Protein AF-A0A1W6R840-F1 (afdb_monomer)

pLDDT: mean 73.87, std 20.34, range [36.91, 97.31]

Organism: Pleurodeles waltl (NCBI:txid8319)

Solvent-accessible surface area (backbone atoms only — not comparable to full-atom values): 11822 Å² total; per-residue (Å²): 138,85,86,80,85,84,74,81,62,78,49,88,89,71,81,54,79,57,89,64,80,79,82,77,81,79,82,80,80,82,80,76,78,82,84,79,76,80,89,82,82,97,72,66,83,71,57,58,58,54,55,53,50,50,52,51,54,49,51,52,51,47,43,51,54,44,44,71,78,38,69,90,54,53,70,69,59,44,50,52,53,38,52,52,49,50,64,66,69,48,87,77,53,76,66,54,58,55,54,38,51,54,23,53,76,71,70,67,44,55,63,70,60,50,52,53,54,52,49,53,52,50,54,49,54,56,47,64,72,55,60,85,61,70,55,62,74,47,67,44,76,48,55,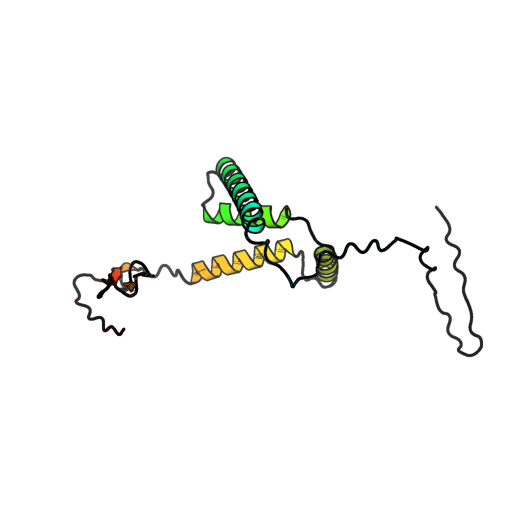61,68,86,71,87,87,81,62,95,83,56,91,70,82,91,81,49,76,46,79,47,52,23,69,81,90,59,88,82,88,82,89,85,86,134

Sequence (178 aa):
YKYMHKKYRTDKHRGIMIETEGEHPKGIEMDGKMMNSHFLDGSLVNMEGKEVDESRREMIRILKDLKQKHPEKDLDQLVEMANYYALSHQQKSRAFYRIQATRMMTGAGNILKKHAAEQAKRSVSLHEVQSDEPEEFVSKIFFDPCSYQCLENCGAVILTVVRKGGDISKTVYVDYKT

Foldseek 3Di:
DDDDDFDWDDDPVPRDIDRDDDDDDDDDDPPPPPPPDDDDDDPPPPPVVVVVVVVVVVLVVQLVVLCVVCVVDDSVVSNLVSVLVSVVPDDDDPVQVVVQVVCVVVVVDGPSVVVSVVVVVVVVVVVVVPPPPPLQADKDKAWVVNDDDDDPPPVDDDTDIDIDHRDPVDDDDDDDDD

Radius of gyration: 30.34 Å; Cα contacts (8 Å, |Δi|>4): 77; chains: 1; bounding box: 93×46×50 Å

Structure (mmCIF, N/CA/C/O backbone):
data_AF-A0A1W6R840-F1
#
_entry.id   AF-A0A1W6R840-F1
#
loop_
_atom_site.group_PDB
_atom_site.id
_atom_site.type_symbol
_atom_site.label_atom_id
_atom_site.label_alt_id
_atom_site.label_comp_id
_atom_site.label_asym_id
_atom_site.label_entity_id
_atom_site.label_seq_id
_atom_site.pdbx_PDB_ins_code
_atom_site.Cartn_x
_atom_site.Cartn_y
_atom_site.Cartn_z
_atom_site.occupancy
_atom_site.B_iso_or_equiv
_atom_site.auth_seq_id
_atom_site.auth_comp_id
_atom_site.auth_asym_id
_atom_site.auth_atom_id
_atom_site.pdbx_PDB_model_num
ATOM 1 N N . TYR A 1 1 ? 59.011 0.542 7.879 1.00 41.97 1 TYR A N 1
ATOM 2 C CA . TYR A 1 1 ? 58.781 1.773 7.097 1.00 41.97 1 TYR A CA 1
ATOM 3 C C . TYR A 1 1 ? 59.459 1.632 5.744 1.00 41.97 1 TYR A C 1
ATOM 5 O O . TYR A 1 1 ? 60.660 1.405 5.714 1.00 41.97 1 TYR A O 1
ATOM 13 N N . LYS A 1 2 ? 58.707 1.660 4.635 1.00 47.72 2 LYS A N 1
ATOM 14 C CA . LYS A 1 2 ? 59.255 1.479 3.280 1.00 47.72 2 LYS A CA 1
ATOM 15 C C . LYS A 1 2 ? 59.232 2.830 2.569 1.00 47.72 2 LYS A C 1
ATOM 17 O O . LYS A 1 2 ? 58.160 3.357 2.295 1.00 47.72 2 LYS A O 1
ATOM 22 N N . TYR A 1 3 ? 60.407 3.402 2.332 1.00 55.12 3 TYR A N 1
ATOM 23 C CA . TYR A 1 3 ? 60.545 4.678 1.634 1.00 55.12 3 TYR A CA 1
ATOM 24 C C . TYR A 1 3 ? 60.174 4.505 0.157 1.00 55.12 3 TYR A C 1
ATOM 26 O O . TYR A 1 3 ? 60.852 3.789 -0.580 1.00 55.12 3 TYR A O 1
ATOM 34 N N . MET A 1 4 ? 59.097 5.158 -0.279 1.00 50.62 4 MET A N 1
ATOM 35 C CA . MET A 1 4 ? 58.782 5.321 -1.698 1.00 50.62 4 MET A CA 1
ATOM 36 C C . MET A 1 4 ? 59.692 6.397 -2.292 1.00 50.62 4 MET A C 1
ATOM 38 O O . MET A 1 4 ? 59.690 7.539 -1.837 1.00 50.62 4 MET A O 1
ATOM 42 N N . HIS A 1 5 ? 60.460 6.043 -3.320 1.00 54.09 5 HIS A N 1
ATOM 43 C CA . HIS A 1 5 ? 61.198 7.021 -4.116 1.00 54.09 5 HIS A CA 1
ATOM 44 C C . HIS A 1 5 ? 60.251 7.703 -5.108 1.00 54.09 5 HIS A C 1
ATOM 46 O O . HIS A 1 5 ? 59.681 7.042 -5.974 1.00 54.09 5 HIS A O 1
ATOM 52 N N . LYS A 1 6 ? 60.117 9.029 -4.999 1.00 58.81 6 LYS A N 1
ATOM 53 C CA . LYS A 1 6 ? 59.419 9.867 -5.982 1.00 58.81 6 LYS A CA 1
ATOM 54 C C . LYS A 1 6 ? 60.417 10.322 -7.049 1.00 58.81 6 LYS A C 1
ATOM 56 O O . LYS A 1 6 ? 61.469 10.862 -6.711 1.00 58.81 6 LYS A O 1
ATOM 61 N N . LYS A 1 7 ? 60.105 10.111 -8.331 1.00 57.09 7 LYS A N 1
ATOM 62 C CA . LYS A 1 7 ? 60.867 10.688 -9.449 1.00 57.09 7 LYS A CA 1
ATOM 63 C C . LYS A 1 7 ? 60.087 11.856 -10.037 1.00 57.09 7 LYS A C 1
ATOM 65 O O . LYS A 1 7 ? 58.951 11.688 -10.459 1.00 57.09 7 LYS A O 1
ATOM 70 N N . TYR A 1 8 ? 60.734 13.013 -10.089 1.00 54.16 8 TYR A N 1
ATOM 71 C CA . TYR A 1 8 ? 60.213 14.214 -10.727 1.00 54.16 8 TYR A CA 1
ATOM 72 C C . TYR A 1 8 ? 60.749 14.293 -12.152 1.00 54.16 8 TYR A C 1
ATOM 74 O O . TYR A 1 8 ? 61.936 14.052 -12.385 1.00 54.16 8 TYR A O 1
ATOM 82 N N . ARG A 1 9 ? 59.889 14.648 -13.105 1.00 55.72 9 ARG A N 1
ATOM 83 C CA . ARG A 1 9 ? 60.314 15.005 -14.457 1.00 55.72 9 ARG A CA 1
ATOM 84 C C . ARG A 1 9 ? 59.985 16.474 -14.674 1.00 55.72 9 ARG A C 1
ATOM 86 O O . ARG A 1 9 ? 58.834 16.878 -14.552 1.00 55.72 9 ARG A O 1
ATOM 93 N N . THR A 1 10 ? 61.009 17.272 -14.937 1.00 49.44 10 THR A N 1
ATOM 94 C CA . THR A 1 10 ? 60.876 18.699 -15.223 1.00 49.44 10 THR A CA 1
ATOM 95 C C . THR A 1 10 ? 60.823 18.902 -16.731 1.00 49.44 10 THR A C 1
ATOM 97 O O . THR A 1 10 ? 61.766 18.562 -17.444 1.00 49.44 10 THR A O 1
ATOM 100 N N . ASP A 1 11 ? 59.713 19.446 -17.225 1.00 52.16 11 ASP A N 1
ATOM 101 C CA . ASP A 1 11 ? 59.625 19.939 -18.597 1.00 52.16 11 ASP A CA 1
ATOM 102 C C . ASP A 1 11 ? 60.132 21.389 -18.639 1.00 52.16 11 ASP A C 1
ATOM 104 O O . ASP A 1 11 ? 59.521 22.308 -18.081 1.00 52.16 11 ASP A O 1
ATOM 108 N N . LYS A 1 12 ? 61.290 21.594 -19.279 1.00 58.28 12 LYS A N 1
ATOM 109 C CA . LYS A 1 12 ? 61.968 22.897 -19.355 1.00 58.28 12 LYS A CA 1
ATOM 110 C C . LYS A 1 12 ? 61.242 23.923 -20.229 1.00 58.28 12 LYS A C 1
ATOM 112 O O . LYS A 1 12 ? 61.580 25.098 -20.133 1.00 58.28 12 LYS A O 1
ATOM 117 N N . HIS A 1 13 ? 60.248 23.532 -21.029 1.00 56.91 13 HIS A N 1
ATOM 118 C CA . HIS A 1 13 ? 59.521 24.477 -21.885 1.00 56.91 13 HIS A CA 1
ATOM 119 C C . HIS A 1 13 ? 58.229 25.024 -21.274 1.00 56.91 13 HIS A C 1
ATOM 121 O O . HIS A 1 13 ? 57.655 25.961 -21.826 1.00 56.91 13 HIS A O 1
ATOM 127 N N . ARG A 1 14 ? 57.774 24.493 -20.130 1.00 57.94 14 ARG A N 1
ATOM 128 C CA . ARG A 1 14 ? 56.528 24.955 -19.494 1.00 57.94 14 ARG A CA 1
ATOM 129 C C . ARG A 1 14 ? 56.607 25.284 -18.009 1.00 57.94 14 ARG A C 1
ATOM 131 O O . ARG A 1 14 ? 55.623 25.778 -17.482 1.00 57.94 14 ARG A O 1
ATOM 138 N N . GLY A 1 15 ? 57.735 25.078 -17.329 1.00 52.34 15 GLY A N 1
ATOM 139 C CA . GLY A 1 15 ? 57.882 25.488 -15.922 1.00 52.34 15 GLY A CA 1
ATOM 140 C C . GLY A 1 15 ? 56.896 24.812 -14.955 1.00 52.34 15 GLY A C 1
ATOM 141 O O . GLY A 1 15 ? 56.705 25.290 -13.842 1.00 52.34 15 GLY A O 1
ATOM 142 N N . ILE A 1 16 ? 56.270 23.705 -15.365 1.00 53.62 16 ILE A N 1
ATOM 143 C CA . ILE A 1 16 ? 55.304 22.952 -14.562 1.00 53.62 16 ILE A CA 1
ATOM 144 C C . ILE A 1 16 ? 56.011 21.705 -14.022 1.00 53.62 16 ILE A C 1
ATOM 146 O O . ILE A 1 16 ? 56.494 20.871 -14.789 1.00 53.62 16 ILE A O 1
ATOM 150 N N . MET A 1 17 ? 56.069 21.570 -12.694 1.00 51.06 17 MET A N 1
ATOM 151 C CA . MET A 1 17 ? 56.418 20.312 -12.029 1.00 51.06 17 MET A CA 1
ATOM 152 C C . MET A 1 17 ? 55.153 19.467 -11.890 1.00 51.06 17 MET A C 1
ATOM 154 O O . MET A 1 17 ? 54.215 19.869 -11.208 1.00 51.06 17 MET A O 1
ATOM 158 N N . ILE A 1 18 ? 55.127 18.304 -12.540 1.00 54.78 18 ILE A N 1
ATOM 159 C CA . ILE A 1 18 ? 54.003 17.365 -12.465 1.00 54.78 18 ILE A CA 1
ATOM 160 C C . ILE A 1 18 ? 54.357 16.273 -11.455 1.00 54.78 18 ILE A C 1
ATOM 162 O O . ILE A 1 18 ? 55.282 15.487 -11.675 1.00 54.78 18 ILE A O 1
ATOM 166 N N . GLU A 1 19 ? 53.615 16.211 -10.349 1.00 47.41 19 GLU A N 1
ATOM 167 C CA . GLU A 1 19 ? 53.622 15.059 -9.449 1.00 47.41 19 GLU A CA 1
ATOM 168 C C . GLU A 1 19 ? 52.916 13.903 -10.166 1.00 47.41 19 GLU A C 1
ATOM 170 O O . GLU A 1 19 ? 51.711 13.939 -10.397 1.00 47.41 19 GLU A O 1
ATOM 175 N N . THR A 1 20 ? 53.681 12.905 -10.609 1.00 46.91 20 THR A N 1
ATOM 176 C CA . THR A 1 20 ? 53.123 11.700 -11.234 1.00 46.91 20 THR A CA 1
ATOM 177 C C . THR A 1 20 ? 53.186 10.586 -10.198 1.00 46.91 20 THR A C 1
ATOM 179 O O . THR A 1 20 ? 54.269 10.086 -9.888 1.00 46.91 20 THR A O 1
ATOM 182 N N . GLU A 1 21 ? 52.042 10.234 -9.605 1.00 45.94 21 GLU A N 1
ATOM 183 C CA . GLU A 1 21 ? 51.931 8.990 -8.844 1.00 45.94 21 GLU A CA 1
ATOM 184 C C . GLU A 1 21 ? 52.249 7.808 -9.766 1.00 45.94 21 GLU A C 1
ATOM 186 O O . GLU A 1 21 ? 51.883 7.786 -10.942 1.00 45.94 21 GLU A O 1
ATOM 191 N N . GLY A 1 22 ? 53.009 6.857 -9.226 1.00 39.22 22 GLY A N 1
ATOM 192 C CA . GLY A 1 22 ? 53.530 5.711 -9.952 1.00 39.22 22 GLY A CA 1
ATOM 193 C C . GLY A 1 22 ? 52.434 4.864 -10.594 1.00 39.22 22 GLY A C 1
ATOM 194 O O . GLY A 1 22 ? 51.450 4.493 -9.963 1.00 39.22 22 GLY A O 1
ATOM 195 N N . GLU A 1 23 ? 52.689 4.547 -11.857 1.00 39.59 23 GLU A N 1
ATOM 196 C CA . GLU A 1 23 ? 52.127 3.478 -12.674 1.00 39.59 23 GLU A CA 1
ATOM 197 C C . GLU A 1 23 ? 51.619 2.278 -11.844 1.00 39.59 23 GLU A C 1
ATOM 199 O O . GLU A 1 23 ? 52.380 1.618 -11.130 1.00 39.59 23 GLU A O 1
ATOM 204 N N . HIS A 1 24 ? 50.315 1.991 -11.935 1.00 43.00 24 HIS A N 1
ATOM 205 C CA . HIS A 1 24 ? 49.730 0.768 -11.388 1.00 43.00 24 HIS A CA 1
ATOM 206 C C . HIS A 1 24 ? 50.377 -0.463 -12.045 1.00 43.00 24 HIS A C 1
ATOM 208 O O . HIS A 1 24 ? 50.511 -0.495 -13.271 1.00 43.00 24 HIS A O 1
ATOM 214 N N . PRO A 1 25 ? 50.759 -1.499 -11.273 1.00 41.22 25 PRO A N 1
ATOM 215 C CA . PRO A 1 25 ? 51.295 -2.712 -11.858 1.00 41.22 25 PRO A CA 1
ATOM 216 C C . PRO A 1 25 ? 50.215 -3.395 -12.701 1.00 41.22 25 PRO A C 1
ATOM 218 O O . PRO A 1 25 ? 49.045 -3.483 -12.329 1.00 41.22 25 PRO A O 1
ATOM 221 N N . LYS A 1 26 ? 50.666 -3.839 -13.870 1.00 47.22 26 LYS A N 1
ATOM 222 C CA . LYS A 1 26 ? 49.942 -4.569 -14.905 1.00 47.22 26 LYS A CA 1
ATOM 223 C C . LYS A 1 26 ? 49.066 -5.695 -14.347 1.00 47.22 26 LYS A C 1
ATOM 225 O O . LYS A 1 26 ? 49.503 -6.448 -13.485 1.00 47.22 26 LYS A O 1
ATOM 230 N N . GLY A 1 27 ? 47.914 -5.867 -14.996 1.00 48.25 27 GLY A N 1
ATOM 231 C CA . GLY A 1 27 ? 47.292 -7.171 -15.215 1.00 48.25 27 GLY A CA 1
ATOM 232 C C . GLY A 1 27 ? 46.576 -7.769 -14.013 1.00 48.25 27 GLY A C 1
ATOM 233 O O . GLY A 1 27 ? 47.080 -8.694 -13.392 1.00 48.25 27 GLY A O 1
ATOM 234 N N . ILE A 1 28 ? 45.351 -7.313 -13.757 1.00 46.16 28 ILE A N 1
ATOM 235 C CA . ILE A 1 28 ? 44.324 -8.236 -13.272 1.00 46.16 28 ILE A CA 1
ATOM 236 C C . ILE A 1 28 ? 43.458 -8.514 -14.488 1.00 46.16 28 ILE A C 1
ATOM 238 O O . ILE A 1 28 ? 42.797 -7.618 -15.014 1.00 46.16 28 ILE A O 1
ATOM 242 N N . GLU A 1 29 ? 43.601 -9.734 -14.984 1.00 43.97 29 GLU A N 1
ATOM 243 C CA . GLU A 1 29 ? 42.840 -10.325 -16.069 1.00 43.97 29 GLU A CA 1
ATOM 244 C C . GLU A 1 29 ? 41.359 -9.983 -15.898 1.00 43.97 29 GLU A C 1
ATOM 246 O O . GLU A 1 29 ? 40.705 -10.372 -14.931 1.00 43.97 29 GLU A O 1
ATOM 251 N N . MET A 1 30 ? 40.832 -9.215 -16.848 1.00 54.62 30 MET A N 1
ATOM 252 C CA . MET A 1 30 ? 39.400 -9.149 -17.073 1.00 54.62 30 MET A CA 1
ATOM 253 C C . MET A 1 30 ? 39.007 -10.485 -17.701 1.00 54.62 30 MET A C 1
ATOM 255 O O . MET A 1 30 ? 38.861 -10.570 -18.919 1.00 54.62 30 MET A O 1
ATOM 259 N N . ASP A 1 31 ? 38.849 -11.530 -16.882 1.00 42.06 31 ASP A N 1
ATOM 260 C CA . ASP A 1 31 ? 37.992 -12.650 -17.264 1.00 42.06 31 ASP A CA 1
ATOM 261 C C . ASP A 1 31 ? 36.556 -12.126 -17.229 1.00 42.06 31 ASP A C 1
ATOM 263 O O . ASP A 1 31 ? 35.826 -12.181 -16.237 1.00 42.06 31 ASP A O 1
ATOM 267 N N . GLY A 1 32 ? 36.206 -11.467 -18.330 1.00 47.66 32 GLY A N 1
ATOM 268 C CA . GLY A 1 32 ? 34.858 -11.069 -18.649 1.00 47.66 32 GLY A CA 1
ATOM 269 C C . GLY A 1 32 ? 34.027 -12.312 -18.907 1.00 47.66 32 GLY A C 1
ATOM 270 O O . GLY A 1 32 ? 33.706 -12.614 -20.052 1.00 47.66 32 GLY A O 1
ATOM 271 N N . LYS A 1 33 ? 33.573 -12.974 -17.841 1.00 39.09 33 LYS A N 1
ATOM 272 C CA . LYS A 1 33 ? 32.287 -13.663 -17.904 1.00 39.09 33 LYS A CA 1
ATOM 273 C C . LYS A 1 33 ? 31.195 -12.608 -17.864 1.00 39.09 33 LYS A C 1
ATOM 275 O O . LYS A 1 33 ? 30.678 -12.222 -16.820 1.00 39.09 33 LYS A O 1
ATOM 280 N N . MET A 1 34 ? 30.896 -12.118 -19.064 1.00 47.59 34 MET A N 1
ATOM 281 C CA . MET A 1 34 ? 29.632 -11.493 -19.416 1.00 47.59 34 MET A CA 1
ATOM 282 C C . MET A 1 34 ? 28.484 -12.352 -18.874 1.00 47.59 34 MET A C 1
ATOM 284 O O . MET A 1 34 ? 28.146 -13.381 -19.445 1.00 47.59 34 MET A O 1
ATOM 288 N N . MET A 1 35 ? 27.877 -11.919 -17.774 1.00 43.94 35 MET A N 1
ATOM 289 C CA . MET A 1 35 ? 26.540 -12.352 -17.364 1.00 43.94 35 MET A CA 1
ATOM 290 C C . MET A 1 35 ? 25.743 -11.110 -16.978 1.00 43.94 35 MET A C 1
ATOM 292 O O . MET A 1 35 ? 25.274 -10.962 -15.860 1.00 43.94 35 MET A O 1
ATOM 296 N N . ASN A 1 36 ? 25.684 -10.151 -17.900 1.00 40.69 36 ASN A N 1
ATOM 297 C CA . ASN A 1 36 ? 24.726 -9.053 -17.839 1.00 40.69 36 ASN A CA 1
ATOM 298 C C . ASN A 1 36 ? 24.301 -8.644 -19.257 1.00 40.69 36 ASN A C 1
ATOM 300 O O . ASN A 1 36 ? 24.210 -7.464 -19.586 1.00 40.69 36 ASN A O 1
ATOM 304 N N . SER A 1 37 ? 24.071 -9.641 -20.115 1.00 37.22 37 SER A N 1
ATOM 305 C CA . SER A 1 37 ? 23.266 -9.486 -21.323 1.00 37.22 37 SER A CA 1
ATOM 306 C C . SER A 1 37 ? 21.831 -9.856 -20.968 1.00 37.22 37 SER A C 1
ATOM 308 O O . SER A 1 37 ? 21.416 -11.011 -21.046 1.00 37.22 37 SER A O 1
ATOM 310 N N . HIS A 1 38 ? 21.076 -8.851 -20.542 1.00 45.19 38 HIS A N 1
ATOM 311 C CA . HIS A 1 38 ? 19.636 -8.879 -20.738 1.00 45.19 38 HIS A CA 1
ATOM 312 C C . HIS A 1 38 ? 19.373 -8.996 -22.254 1.00 45.19 38 HIS A C 1
ATOM 314 O O . HIS A 1 38 ? 20.122 -8.412 -23.037 1.00 45.19 38 HIS A O 1
ATOM 320 N N . PHE A 1 39 ? 18.298 -9.696 -22.629 1.00 47.84 39 PHE A N 1
ATOM 321 C CA . PHE A 1 39 ? 17.782 -9.907 -23.995 1.00 47.84 39 PHE A CA 1
ATOM 322 C C . PHE A 1 39 ? 18.403 -11.062 -24.796 1.00 47.84 39 PHE A C 1
ATOM 324 O O . PHE A 1 39 ? 19.137 -10.844 -25.752 1.00 47.84 39 PHE A O 1
ATOM 331 N N . LEU A 1 40 ? 18.043 -12.302 -24.456 1.00 44.88 40 LEU A N 1
ATOM 332 C CA . LEU A 1 40 ? 17.062 -13.111 -25.201 1.00 44.88 40 LEU A CA 1
ATOM 333 C C . LEU A 1 40 ? 16.947 -14.489 -24.514 1.00 44.88 40 LEU A C 1
ATOM 335 O O . LEU A 1 40 ? 17.945 -15.028 -24.053 1.00 44.88 40 LEU A O 1
ATOM 339 N N . ASP A 1 41 ? 15.735 -15.040 -24.510 1.00 36.91 41 ASP A N 1
ATOM 340 C CA . ASP A 1 41 ? 15.415 -16.466 -24.320 1.00 36.91 41 ASP A CA 1
ATOM 341 C C . ASP A 1 41 ? 15.048 -16.981 -22.900 1.00 36.91 41 ASP A C 1
ATOM 343 O O . ASP A 1 41 ? 15.838 -17.507 -22.121 1.00 36.91 41 ASP A O 1
ATOM 347 N N . GLY A 1 42 ? 13.759 -16.850 -22.565 1.00 42.22 42 GLY A N 1
ATOM 348 C CA . GLY A 1 42 ? 12.902 -18.036 -22.419 1.00 42.22 42 GLY A CA 1
ATOM 349 C C . GLY A 1 42 ? 12.913 -18.885 -21.139 1.00 42.22 42 GLY A C 1
ATOM 350 O O . GLY A 1 42 ? 12.086 -19.788 -21.067 1.00 42.22 42 GLY A O 1
ATOM 351 N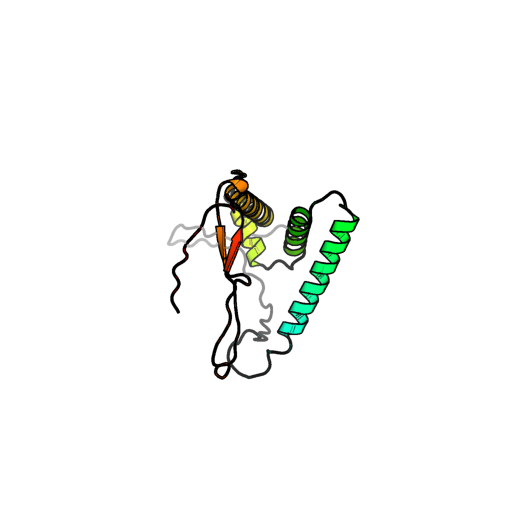 N . SER A 1 43 ? 13.760 -18.643 -20.125 1.00 45.62 43 SER A N 1
ATOM 352 C CA . SER A 1 43 ? 13.861 -19.581 -18.975 1.00 45.62 43 SER A CA 1
ATOM 353 C C . SER A 1 43 ? 13.955 -18.970 -17.557 1.00 45.62 43 SER A C 1
ATOM 355 O O . SER A 1 43 ? 14.372 -19.659 -16.623 1.00 45.62 43 SER A O 1
ATOM 357 N N . LEU A 1 44 ? 13.559 -17.708 -17.340 1.00 44.81 44 LEU A N 1
ATOM 358 C CA . LEU A 1 44 ? 13.738 -17.019 -16.040 1.00 44.81 44 LEU A CA 1
ATOM 359 C C . LEU A 1 44 ? 12.604 -17.170 -15.011 1.00 44.81 44 LEU A C 1
ATOM 361 O O . LEU A 1 44 ? 12.822 -16.914 -13.830 1.00 44.81 44 LEU A O 1
ATOM 365 N N . VAL A 1 45 ? 11.423 -17.653 -15.395 1.00 48.59 45 VAL A N 1
ATOM 366 C CA . VAL A 1 45 ? 10.247 -17.656 -14.498 1.00 48.59 45 VAL A CA 1
ATOM 367 C C . VAL A 1 45 ? 10.367 -18.567 -13.262 1.00 48.59 45 VAL A C 1
ATOM 369 O O . VAL A 1 45 ? 9.621 -18.390 -12.304 1.00 48.59 45 VAL A O 1
ATOM 372 N N . ASN A 1 46 ? 11.324 -19.504 -13.226 1.00 47.06 46 ASN A N 1
ATOM 373 C CA . ASN A 1 46 ? 11.467 -20.470 -12.123 1.00 47.06 46 ASN A CA 1
ATOM 374 C C . ASN A 1 46 ? 12.558 -20.140 -11.082 1.00 47.06 46 ASN A C 1
ATOM 376 O O . ASN A 1 46 ? 12.568 -20.766 -10.019 1.00 47.06 46 ASN A O 1
ATOM 380 N N . MET A 1 47 ? 13.487 -19.215 -11.359 1.00 48.91 47 MET A N 1
ATOM 381 C CA . MET A 1 47 ? 14.557 -18.850 -10.408 1.00 48.91 47 MET A CA 1
ATOM 382 C C . MET A 1 47 ? 14.132 -17.714 -9.475 1.00 48.91 47 MET A C 1
ATOM 384 O O . MET A 1 47 ? 14.375 -17.790 -8.273 1.00 48.91 47 MET A O 1
ATOM 388 N N . GLU A 1 48 ? 13.409 -16.725 -10.001 1.00 51.47 48 GLU A N 1
ATOM 389 C CA . GLU A 1 48 ? 12.948 -15.565 -9.230 1.00 51.47 48 GLU A CA 1
ATOM 390 C C . GLU A 1 48 ? 11.976 -15.977 -8.112 1.00 51.47 48 GLU A C 1
ATOM 392 O O . GLU A 1 48 ? 12.076 -15.494 -6.987 1.00 51.47 48 GLU A O 1
ATOM 397 N N . GLY A 1 49 ? 11.101 -16.957 -8.369 1.00 53.66 49 GLY A N 1
ATOM 398 C CA . GLY A 1 49 ? 10.186 -17.489 -7.353 1.00 53.66 49 GLY A CA 1
ATOM 399 C C . GLY A 1 49 ? 10.901 -18.138 -6.161 1.00 53.66 49 GLY A C 1
ATOM 400 O O . GLY A 1 49 ? 10.453 -17.995 -5.026 1.00 53.66 49 GLY A O 1
ATOM 401 N N . LYS A 1 50 ? 12.046 -18.797 -6.387 1.00 59.66 50 LYS A N 1
ATOM 402 C CA . LYS A 1 50 ? 12.814 -19.451 -5.314 1.00 59.66 50 LYS A CA 1
ATOM 403 C C . LYS A 1 50 ? 13.553 -18.445 -4.433 1.00 59.66 50 LYS A C 1
ATOM 405 O O . LYS A 1 50 ? 13.520 -18.586 -3.213 1.00 59.66 50 LYS A O 1
ATOM 410 N N . GLU A 1 51 ? 14.171 -17.425 -5.024 1.00 60.84 51 GLU A N 1
ATOM 411 C CA . GLU A 1 51 ? 14.894 -16.383 -4.276 1.00 60.84 51 GLU A CA 1
ATOM 412 C C . GLU A 1 51 ? 13.942 -15.469 -3.483 1.00 60.84 51 GLU A C 1
ATOM 414 O O . GLU A 1 51 ? 14.217 -15.104 -2.332 1.00 60.84 51 GLU A O 1
ATOM 419 N N . VAL A 1 52 ? 12.776 -15.153 -4.057 1.00 62.03 52 VAL A N 1
ATOM 420 C CA . VAL A 1 52 ? 11.703 -14.419 -3.366 1.00 62.03 52 VAL A CA 1
ATOM 421 C C . VAL A 1 52 ? 11.170 -15.227 -2.180 1.00 62.03 52 VAL A C 1
ATOM 423 O O . VAL A 1 52 ? 10.994 -14.682 -1.084 1.00 62.03 52 VAL A O 1
ATOM 426 N N . ASP A 1 53 ? 10.985 -16.535 -2.353 1.00 76.50 53 ASP A N 1
ATOM 427 C CA . ASP A 1 53 ? 10.561 -17.435 -1.282 1.00 76.50 53 ASP A CA 1
ATOM 428 C C . ASP A 1 53 ? 11.601 -17.562 -0.159 1.00 76.50 53 ASP A C 1
ATOM 430 O O . ASP A 1 53 ? 11.239 -17.619 1.020 1.00 76.50 53 ASP A O 1
ATOM 434 N N . GLU A 1 54 ? 12.896 -17.588 -0.480 1.00 79.94 54 GLU A N 1
ATOM 435 C CA . GLU A 1 54 ? 13.970 -17.616 0.522 1.00 79.94 54 GLU A CA 1
ATOM 436 C C . GLU A 1 54 ? 14.023 -16.331 1.344 1.00 79.94 54 GLU A C 1
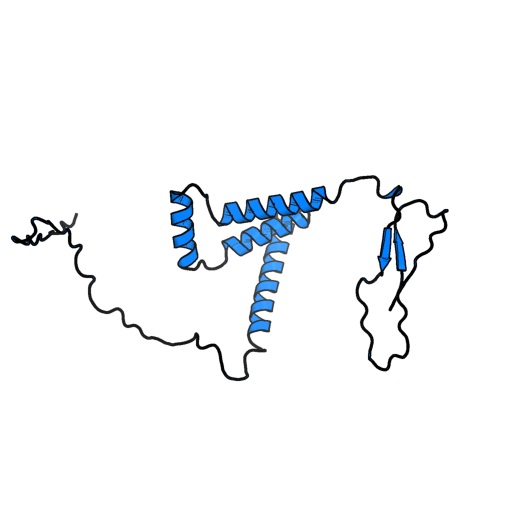ATOM 438 O O . GLU A 1 54 ? 14.051 -16.393 2.578 1.00 79.94 54 GLU A O 1
ATOM 443 N N . SER A 1 55 ? 13.923 -15.185 0.674 1.00 77.94 55 SER A N 1
ATOM 444 C CA . SER A 1 55 ? 13.888 -13.867 1.313 1.00 77.94 55 SER A CA 1
ATOM 445 C C . SER A 1 55 ? 12.668 -13.724 2.229 1.00 77.94 55 SER A C 1
ATOM 447 O O . SER A 1 55 ? 12.769 -13.244 3.361 1.00 77.94 55 SER A O 1
ATOM 449 N N . ARG A 1 56 ? 11.505 -14.223 1.789 1.00 82.12 56 ARG A N 1
ATOM 450 C CA . ARG A 1 56 ? 10.281 -14.258 2.600 1.00 82.12 56 ARG A CA 1
ATOM 451 C C . ARG A 1 56 ? 10.443 -15.164 3.823 1.00 82.12 56 ARG A C 1
ATOM 453 O O . ARG A 1 56 ? 10.047 -14.785 4.926 1.00 82.12 56 ARG A O 1
ATOM 460 N N . ARG A 1 57 ? 11.055 -16.344 3.663 1.00 85.88 57 ARG A N 1
ATOM 461 C CA . ARG A 1 57 ? 11.363 -17.259 4.779 1.00 85.88 57 ARG A CA 1
ATOM 462 C C . ARG A 1 57 ? 12.332 -16.640 5.784 1.00 85.88 57 ARG A C 1
ATOM 464 O O . ARG A 1 57 ? 12.200 -16.880 6.983 1.00 85.88 57 ARG A O 1
ATOM 471 N N . GLU A 1 58 ? 13.319 -15.883 5.326 1.00 84.19 58 GLU A N 1
ATOM 472 C CA . GLU A 1 58 ? 14.256 -15.168 6.195 1.00 84.19 58 GLU A CA 1
ATOM 473 C C . GLU A 1 58 ? 13.573 -14.029 6.960 1.00 84.19 58 GLU A C 1
ATOM 475 O O . GLU A 1 58 ? 13.701 -13.955 8.181 1.00 84.19 58 GLU A O 1
ATOM 480 N N . MET A 1 59 ? 12.739 -13.231 6.290 1.00 83.56 59 MET A N 1
ATOM 481 C CA . MET A 1 59 ? 11.954 -12.176 6.937 1.00 83.56 59 MET A CA 1
ATOM 482 C C . MET A 1 59 ? 11.029 -12.728 8.030 1.00 83.56 59 MET A C 1
ATOM 484 O O . MET A 1 59 ? 10.970 -12.173 9.126 1.00 83.56 59 MET A O 1
ATOM 488 N N . ILE A 1 60 ? 10.356 -13.856 7.780 1.00 86.75 60 ILE A N 1
ATOM 489 C CA . ILE A 1 60 ? 9.519 -14.524 8.791 1.00 86.75 60 ILE A CA 1
ATOM 490 C C . ILE A 1 60 ? 10.358 -14.971 9.995 1.00 86.75 60 ILE A C 1
ATOM 492 O O . ILE A 1 60 ? 9.908 -14.845 11.134 1.00 86.75 60 ILE A O 1
ATOM 496 N N . ARG A 1 61 ? 11.573 -15.488 9.770 1.00 90.19 61 ARG A N 1
ATOM 497 C CA . ARG A 1 61 ? 12.485 -15.880 10.857 1.00 90.19 61 ARG A CA 1
ATOM 498 C C . ARG A 1 61 ? 12.902 -14.672 11.697 1.00 90.19 61 ARG A C 1
ATOM 500 O O . ARG A 1 61 ? 12.820 -14.748 12.919 1.00 90.19 61 ARG A O 1
ATOM 507 N N . ILE A 1 62 ? 13.263 -13.563 11.052 1.00 88.69 62 ILE A N 1
ATOM 508 C CA . ILE A 1 62 ? 13.637 -12.309 11.723 1.00 88.69 62 ILE A CA 1
ATOM 509 C C . ILE A 1 62 ? 12.464 -11.762 12.547 1.00 88.69 62 ILE A C 1
ATOM 511 O O . ILE A 1 62 ? 12.638 -11.437 13.717 1.00 88.69 62 ILE A O 1
ATOM 515 N N . LEU A 1 63 ? 11.257 -11.709 11.975 1.00 87.81 63 LEU A N 1
ATOM 516 C CA . LEU A 1 63 ? 10.065 -11.224 12.680 1.00 87.81 63 LEU A CA 1
ATOM 517 C C . LEU A 1 63 ? 9.707 -12.093 13.891 1.00 87.81 63 LEU A C 1
ATOM 519 O O . LEU A 1 63 ? 9.345 -11.561 14.939 1.00 87.81 63 LEU A O 1
ATOM 523 N N . LYS A 1 64 ? 9.839 -13.421 13.779 1.00 90.19 64 LYS A N 1
ATOM 524 C CA . LYS A 1 64 ? 9.618 -14.341 14.906 1.00 90.19 64 LYS A CA 1
ATOM 525 C C . LYS A 1 64 ? 10.628 -14.122 16.033 1.00 90.19 64 LYS A C 1
ATOM 527 O O . LYS A 1 64 ? 10.218 -14.023 17.186 1.00 90.19 64 LYS A O 1
ATOM 532 N N . ASP A 1 65 ? 11.915 -14.013 15.706 1.00 90.56 65 ASP A N 1
ATOM 533 C CA . ASP A 1 65 ? 12.972 -13.752 16.692 1.00 90.56 65 ASP A CA 1
ATOM 534 C C . ASP A 1 65 ? 12.781 -12.384 17.372 1.00 90.56 65 ASP A C 1
ATOM 536 O O . ASP A 1 65 ? 12.877 -12.267 18.594 1.00 90.56 65 ASP A O 1
ATOM 540 N N . LEU A 1 66 ? 12.402 -11.356 16.603 1.00 90.56 66 LEU A N 1
ATOM 541 C CA . LEU A 1 66 ? 12.080 -10.034 17.139 1.00 90.56 66 LEU A CA 1
ATOM 542 C C . LEU A 1 66 ? 10.862 -10.066 18.068 1.00 90.56 66 LEU A C 1
ATOM 544 O O . LEU A 1 66 ? 10.927 -9.474 19.141 1.00 90.56 66 LEU A O 1
ATOM 548 N N . LYS A 1 67 ? 9.783 -10.781 17.714 1.00 88.56 67 LYS A N 1
ATOM 549 C CA . LYS A 1 67 ? 8.597 -10.899 18.582 1.00 88.56 67 LYS A CA 1
ATOM 550 C C . LYS A 1 67 ? 8.906 -11.646 19.879 1.00 88.56 67 LYS A C 1
ATOM 552 O O . LYS A 1 67 ? 8.343 -11.310 20.915 1.00 88.56 67 LYS A O 1
ATOM 557 N N . GLN A 1 68 ? 9.798 -12.638 19.834 1.00 90.75 68 GLN A N 1
ATOM 558 C CA . GLN A 1 68 ? 10.231 -13.372 21.024 1.00 90.75 68 GLN A CA 1
ATOM 559 C C . GLN A 1 68 ? 11.097 -12.508 21.951 1.00 90.75 68 GLN A C 1
ATOM 561 O O . GLN A 1 68 ? 10.945 -12.580 23.167 1.00 90.75 68 GLN A O 1
ATOM 566 N N . LYS A 1 69 ? 12.004 -11.701 21.388 1.00 90.81 69 LYS A N 1
ATOM 567 C CA . LYS A 1 69 ? 12.897 -10.815 22.155 1.00 90.81 69 LYS A CA 1
ATOM 568 C C . LYS A 1 69 ? 12.204 -9.561 22.677 1.00 90.81 69 LYS A C 1
ATOM 570 O O . LYS A 1 69 ? 12.614 -9.041 23.709 1.00 90.81 69 LYS A O 1
ATOM 575 N N . HIS A 1 70 ? 11.191 -9.091 21.956 1.00 87.94 70 HIS A N 1
ATOM 576 C CA . HIS A 1 70 ? 10.435 -7.883 22.262 1.00 87.94 70 HIS A CA 1
ATOM 577 C C . HIS A 1 70 ? 8.924 -8.155 22.241 1.00 87.94 70 HIS A C 1
ATOM 579 O O . HIS A 1 70 ? 8.220 -7.673 21.344 1.00 87.94 70 HIS A O 1
ATOM 585 N N . PRO A 1 71 ? 8.397 -8.957 23.185 1.00 87.38 71 PRO A N 1
ATOM 586 C CA . PRO A 1 71 ? 6.965 -9.230 23.256 1.00 87.38 71 PRO A CA 1
ATOM 587 C C . PRO A 1 71 ? 6.135 -7.962 23.497 1.00 87.38 71 PRO A C 1
ATOM 589 O O . PRO A 1 71 ? 5.001 -7.900 23.019 1.00 87.38 71 PRO A O 1
ATOM 592 N N . GLU A 1 72 ? 6.717 -6.965 24.171 1.00 87.44 72 GLU A N 1
ATOM 593 C CA . GLU A 1 72 ? 6.134 -5.664 24.516 1.00 87.44 72 GLU A CA 1
ATOM 594 C C . GLU A 1 72 ? 5.940 -4.724 23.323 1.00 87.44 72 GLU A C 1
ATOM 596 O O . GLU A 1 72 ? 5.219 -3.738 23.442 1.00 87.44 72 GLU A O 1
ATOM 601 N N . LYS A 1 73 ? 6.595 -5.002 22.189 1.00 85.75 73 LYS A N 1
ATOM 602 C CA . LYS A 1 73 ? 6.521 -4.146 21.005 1.00 85.75 73 LYS A CA 1
ATOM 603 C C . LYS A 1 73 ? 5.344 -4.515 20.117 1.00 85.75 73 LYS A C 1
ATOM 605 O O . LYS A 1 73 ? 5.052 -5.697 19.877 1.00 85.75 73 LYS A O 1
ATOM 610 N N . ASP A 1 74 ? 4.727 -3.472 19.577 1.00 86.75 74 ASP A N 1
ATOM 611 C CA . ASP A 1 74 ? 3.676 -3.592 18.579 1.00 86.75 74 ASP A CA 1
ATOM 612 C C . ASP A 1 74 ? 4.201 -4.145 17.257 1.00 86.75 74 ASP A C 1
ATOM 614 O O . ASP A 1 74 ? 5.397 -4.093 16.945 1.00 86.75 74 ASP A O 1
ATOM 618 N N . LEU A 1 75 ? 3.274 -4.690 16.467 1.00 80.19 75 LEU A N 1
ATOM 619 C CA . LEU A 1 75 ? 3.581 -5.307 15.181 1.00 80.19 75 LEU A CA 1
ATOM 620 C C . LEU A 1 75 ? 4.313 -4.333 14.250 1.00 80.19 75 LEU A C 1
ATOM 622 O O . LEU A 1 75 ? 5.304 -4.717 13.632 1.00 80.19 75 LEU A O 1
ATOM 626 N N . ASP A 1 76 ? 3.892 -3.070 14.221 1.00 80.38 76 ASP A N 1
ATOM 627 C CA . ASP A 1 76 ? 4.496 -2.041 13.373 1.00 80.38 76 ASP A CA 1
ATOM 628 C C . ASP A 1 76 ? 5.953 -1.754 13.759 1.00 80.38 76 ASP A C 1
ATOM 630 O O . ASP A 1 76 ? 6.830 -1.672 12.895 1.00 80.38 76 ASP A O 1
ATOM 634 N N . GLN A 1 77 ? 6.252 -1.707 15.060 1.00 85.12 77 GLN A N 1
ATOM 635 C CA . GLN A 1 77 ? 7.619 -1.518 15.554 1.00 85.12 77 GLN A CA 1
ATOM 636 C C . GLN A 1 77 ? 8.510 -2.725 15.229 1.00 85.12 77 GLN A C 1
ATOM 638 O O . GLN A 1 77 ? 9.683 -2.573 14.886 1.00 85.12 77 GLN A O 1
ATOM 643 N N . LEU A 1 78 ? 7.963 -3.941 15.304 1.00 85.38 78 LEU A N 1
ATOM 644 C CA . LEU A 1 78 ? 8.679 -5.166 14.942 1.00 85.38 78 LEU A CA 1
ATOM 645 C C . LEU A 1 78 ? 8.973 -5.231 13.439 1.00 85.38 78 LEU A C 1
ATOM 647 O O . LEU A 1 78 ? 10.062 -5.655 13.048 1.00 85.38 78 LEU A O 1
ATOM 651 N N . VAL A 1 79 ? 8.039 -4.773 12.602 1.00 84.06 79 VAL A N 1
ATOM 652 C CA . VAL A 1 79 ? 8.228 -4.652 11.150 1.00 84.06 79 VAL A CA 1
ATOM 653 C C . VAL A 1 79 ? 9.321 -3.636 10.827 1.00 84.06 79 VAL A C 1
ATOM 655 O O . VAL A 1 79 ? 10.196 -3.921 10.008 1.00 84.06 79 VAL A O 1
ATOM 658 N N . GLU A 1 80 ? 9.342 -2.486 11.498 1.00 83.06 80 GLU A N 1
ATOM 659 C CA . GLU A 1 80 ? 10.403 -1.490 11.321 1.00 83.06 80 GLU A CA 1
ATOM 660 C C . GLU A 1 80 ? 11.782 -2.046 11.712 1.00 83.06 80 GLU A C 1
ATOM 662 O O . GLU A 1 80 ? 12.750 -1.929 10.952 1.00 83.06 80 GLU A O 1
ATOM 667 N N . MET A 1 81 ? 11.866 -2.737 12.852 1.00 84.06 81 MET A N 1
ATOM 668 C CA . MET A 1 81 ? 13.097 -3.401 13.287 1.00 84.06 81 MET A CA 1
ATOM 669 C C . MET A 1 81 ? 13.558 -4.475 12.294 1.00 84.06 81 MET A C 1
ATOM 671 O O . MET A 1 81 ? 14.751 -4.555 11.991 1.00 84.06 81 MET A O 1
ATOM 675 N N . ALA A 1 82 ? 12.634 -5.271 11.753 1.00 86.38 82 ALA A N 1
ATOM 676 C CA . ALA A 1 82 ? 12.944 -6.284 10.749 1.00 86.38 82 ALA A CA 1
ATOM 677 C C . ALA A 1 82 ? 13.458 -5.655 9.449 1.00 86.38 82 ALA A C 1
ATOM 679 O O . ALA A 1 82 ? 14.447 -6.126 8.887 1.00 86.38 82 ALA A O 1
ATOM 680 N N . ASN A 1 83 ? 12.849 -4.554 9.006 1.00 83.81 83 ASN A N 1
ATOM 681 C CA . ASN A 1 83 ? 13.278 -3.815 7.820 1.00 83.81 83 ASN A CA 1
ATOM 682 C C . ASN A 1 83 ? 14.682 -3.227 7.992 1.00 83.81 83 ASN A C 1
ATOM 684 O O . ASN A 1 83 ? 15.514 -3.341 7.090 1.00 83.81 83 ASN A O 1
ATOM 688 N N . TYR A 1 84 ? 14.981 -2.649 9.159 1.00 84.31 84 TYR A N 1
ATOM 689 C CA . TYR A 1 84 ? 16.332 -2.184 9.469 1.00 84.31 84 TYR A CA 1
ATOM 690 C C . TYR A 1 84 ? 17.342 -3.338 9.453 1.00 84.31 84 TYR A C 1
ATOM 692 O O . TYR A 1 84 ? 18.425 -3.210 8.877 1.00 84.31 84 TYR A O 1
ATOM 700 N N . TYR A 1 85 ? 16.986 -4.477 10.049 1.00 84.06 85 TYR A N 1
ATOM 701 C CA . TYR A 1 85 ? 17.851 -5.652 10.103 1.00 84.06 85 TYR A CA 1
ATOM 702 C C . TYR A 1 85 ? 18.135 -6.219 8.708 1.00 84.06 85 TYR A C 1
ATOM 704 O O . TYR A 1 85 ? 19.299 -6.464 8.385 1.00 84.06 85 TYR A O 1
ATOM 712 N N . ALA A 1 86 ? 17.104 -6.336 7.865 1.00 81.81 86 ALA A N 1
ATOM 713 C CA . ALA A 1 86 ? 17.210 -6.779 6.477 1.00 81.81 86 ALA A CA 1
ATOM 714 C C . ALA A 1 86 ? 18.098 -5.836 5.657 1.00 81.81 86 ALA A C 1
ATOM 716 O O . ALA A 1 86 ? 19.056 -6.268 5.016 1.00 81.81 86 ALA A O 1
ATOM 717 N N . LEU A 1 87 ? 17.854 -4.526 5.751 1.00 78.50 87 LEU A N 1
ATOM 718 C CA . LEU A 1 87 ? 18.692 -3.528 5.096 1.00 78.50 87 LEU A CA 1
ATOM 719 C C . LEU A 1 87 ? 20.129 -3.586 5.601 1.00 78.50 87 LEU A C 1
ATOM 721 O O . LEU A 1 87 ? 21.037 -3.387 4.807 1.00 78.50 87 LEU A O 1
ATOM 725 N N . SER A 1 88 ? 20.379 -3.843 6.883 1.00 80.56 88 SER A N 1
ATOM 726 C CA . SER A 1 88 ? 21.741 -3.954 7.412 1.00 80.56 88 SER A CA 1
ATOM 727 C C . SER A 1 88 ? 22.462 -5.223 6.949 1.00 80.56 88 SER A C 1
ATOM 729 O O . SER A 1 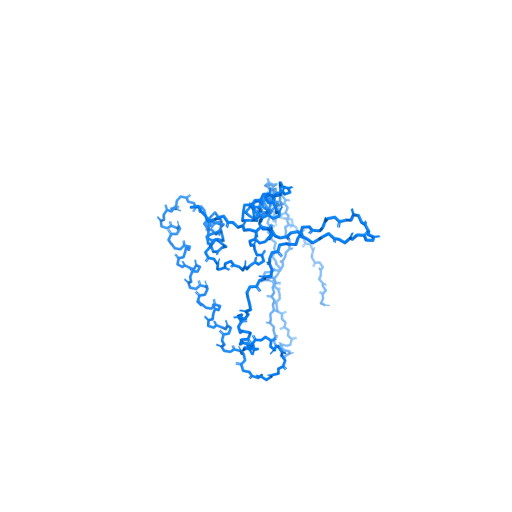88 ? 23.663 -5.151 6.692 1.00 80.56 88 SER A O 1
ATOM 731 N N . HIS A 1 89 ? 21.755 -6.352 6.854 1.00 78.88 89 HIS A N 1
ATOM 732 C CA . HIS A 1 89 ? 22.329 -7.666 6.535 1.00 78.88 89 HIS A CA 1
ATOM 733 C C . HIS A 1 89 ? 22.507 -7.923 5.038 1.00 78.88 89 HIS A C 1
ATOM 735 O O . HIS A 1 89 ? 23.306 -8.779 4.666 1.00 78.88 89 HIS A O 1
ATOM 741 N N . GLN A 1 90 ? 21.832 -7.168 4.167 1.00 79.25 90 GLN A N 1
ATOM 742 C CA . GLN A 1 90 ? 22.075 -7.274 2.732 1.00 79.25 90 GLN A CA 1
ATOM 743 C C . GLN A 1 90 ? 23.522 -6.934 2.355 1.00 79.25 90 GLN A C 1
ATOM 745 O O . GLN A 1 90 ? 24.099 -5.944 2.826 1.00 79.25 90 GLN A O 1
ATOM 750 N N . GLN A 1 91 ? 24.076 -7.720 1.427 1.00 84.19 91 GLN A N 1
ATOM 751 C CA . GLN A 1 91 ? 25.396 -7.485 0.855 1.00 84.19 91 GLN A CA 1
ATOM 752 C C . GLN A 1 91 ? 25.462 -6.083 0.235 1.00 84.19 91 GLN A C 1
ATOM 754 O O . GLN A 1 91 ? 24.667 -5.709 -0.629 1.00 84.19 91 GLN A O 1
ATOM 759 N N . LYS A 1 92 ? 26.425 -5.277 0.687 1.00 89.00 92 LYS A N 1
ATOM 760 C CA . LYS A 1 92 ? 26.604 -3.907 0.202 1.00 89.00 92 LYS A CA 1
ATOM 761 C C . LYS A 1 92 ? 27.417 -3.899 -1.084 1.00 89.00 92 LYS A C 1
ATOM 763 O O . LYS A 1 92 ? 28.512 -4.451 -1.143 1.00 89.00 92 LYS A O 1
ATOM 768 N N . SER A 1 93 ? 26.907 -3.217 -2.104 1.00 92.62 93 SER A N 1
ATOM 769 C CA . SER A 1 93 ? 27.629 -3.018 -3.360 1.00 92.62 93 SER A CA 1
ATOM 770 C C . SER A 1 93 ? 28.732 -1.959 -3.222 1.00 92.62 93 SER A C 1
ATOM 772 O O . SER A 1 93 ? 28.706 -1.103 -2.336 1.00 92.62 93 SER A O 1
ATOM 774 N N . ARG A 1 94 ? 29.695 -1.938 -4.153 1.00 95.69 94 ARG A N 1
ATOM 775 C CA . ARG A 1 94 ? 30.753 -0.907 -4.190 1.00 95.69 94 ARG A CA 1
ATOM 776 C C . ARG A 1 94 ? 30.192 0.521 -4.245 1.00 95.69 94 ARG A C 1
ATOM 778 O O . ARG A 1 94 ? 30.778 1.438 -3.670 1.00 95.69 94 ARG A O 1
ATOM 785 N N . ALA A 1 95 ? 29.064 0.716 -4.928 1.00 95.44 95 ALA A N 1
ATOM 786 C CA . ALA A 1 95 ? 28.402 2.013 -5.020 1.00 95.44 95 ALA A CA 1
ATOM 787 C C . ALA A 1 95 ? 27.932 2.516 -3.646 1.00 95.44 95 ALA A C 1
ATOM 789 O O . ALA A 1 95 ? 28.097 3.699 -3.352 1.00 95.44 95 ALA A O 1
ATOM 790 N N . PHE A 1 96 ? 27.438 1.623 -2.780 1.00 93.44 96 PHE A N 1
ATOM 791 C CA . PHE A 1 96 ? 27.001 1.970 -1.426 1.00 93.44 96 PHE A CA 1
ATOM 792 C C . PHE A 1 96 ? 28.111 2.674 -0.636 1.00 93.44 96 PHE A C 1
ATOM 794 O O . PHE A 1 96 ? 27.898 3.770 -0.122 1.00 93.44 96 PHE A O 1
ATOM 801 N N . TYR A 1 97 ? 29.319 2.104 -0.611 1.00 94.25 97 TYR A N 1
ATOM 802 C CA . TYR A 1 97 ? 30.445 2.675 0.135 1.00 94.25 97 TYR A CA 1
ATOM 803 C C . TYR A 1 97 ? 30.956 3.987 -0.458 1.00 94.25 97 TYR A C 1
ATOM 805 O O . TYR A 1 97 ? 31.291 4.908 0.286 1.00 94.25 97 TYR A O 1
ATOM 813 N N . ARG A 1 98 ? 30.964 4.113 -1.793 1.00 96.44 98 ARG A N 1
ATOM 814 C CA . ARG A 1 98 ? 31.314 5.381 -2.455 1.00 96.44 98 ARG A CA 1
ATOM 815 C C . ARG A 1 98 ? 30.348 6.492 -2.047 1.00 96.44 98 ARG A C 1
ATOM 817 O O . ARG A 1 98 ? 30.786 7.557 -1.626 1.00 96.44 98 ARG A O 1
ATOM 824 N N . ILE A 1 99 ? 29.044 6.219 -2.111 1.00 94.31 99 ILE A N 1
ATOM 825 C CA . ILE A 1 99 ? 28.002 7.177 -1.721 1.00 94.31 99 ILE A CA 1
ATOM 826 C C . ILE A 1 99 ? 28.092 7.486 -0.221 1.00 94.31 99 ILE A C 1
ATOM 828 O O . ILE A 1 99 ? 27.923 8.638 0.180 1.00 94.31 99 ILE A O 1
ATOM 832 N N . GLN A 1 100 ? 28.381 6.484 0.615 1.00 93.62 100 GLN A N 1
ATOM 833 C CA . GLN A 1 100 ? 28.494 6.660 2.062 1.00 93.62 100 GLN A CA 1
ATOM 834 C C . GLN A 1 100 ? 29.654 7.591 2.417 1.00 93.62 100 GLN A C 1
ATOM 836 O O . GLN A 1 100 ? 29.470 8.495 3.229 1.00 93.62 100 GLN A O 1
ATOM 841 N N . ALA A 1 101 ? 30.813 7.417 1.779 1.00 95.38 101 ALA A N 1
ATOM 842 C CA . ALA A 1 101 ? 31.968 8.283 1.983 1.00 95.38 101 ALA A CA 1
ATOM 843 C C . ALA A 1 101 ? 31.652 9.738 1.606 1.00 95.38 101 ALA A C 1
ATOM 845 O O . ALA A 1 101 ? 31.842 10.635 2.425 1.00 95.38 101 ALA A O 1
ATOM 846 N N . THR A 1 102 ? 31.091 9.982 0.415 1.00 96.12 102 THR A N 1
ATOM 847 C CA . THR A 1 102 ? 30.704 11.339 -0.011 1.00 96.12 102 THR A CA 1
ATOM 848 C C . THR A 1 102 ? 29.694 11.965 0.945 1.00 96.12 102 THR A C 1
ATOM 850 O O . THR A 1 102 ? 29.853 13.116 1.335 1.00 96.12 102 THR A O 1
ATOM 853 N N . ARG A 1 103 ? 28.691 11.209 1.402 1.00 95.31 103 ARG A N 1
ATOM 854 C CA . ARG A 1 103 ? 27.708 11.718 2.367 1.00 95.31 103 ARG A CA 1
ATOM 855 C C . ARG A 1 103 ? 28.311 12.049 3.727 1.00 95.31 103 ARG A C 1
ATOM 857 O O . ARG A 1 103 ? 27.885 13.027 4.328 1.00 95.31 103 ARG A O 1
ATOM 864 N N . MET A 1 104 ? 29.286 11.277 4.207 1.00 93.38 104 MET A N 1
ATOM 865 C CA . MET A 1 104 ? 30.026 11.624 5.427 1.00 93.38 104 MET A CA 1
ATOM 866 C C . MET A 1 104 ? 30.814 12.921 5.242 1.00 93.38 104 MET A C 1
ATOM 868 O O . MET A 1 104 ? 30.736 13.798 6.094 1.00 93.38 104 MET A O 1
ATOM 872 N N . MET A 1 105 ? 31.504 13.077 4.109 1.00 92.19 105 MET A N 1
ATOM 873 C CA . MET A 1 105 ? 32.307 14.272 3.824 1.00 92.19 105 MET A CA 1
ATOM 874 C C . MET A 1 105 ? 31.457 15.535 3.621 1.00 92.19 105 MET A C 1
ATOM 876 O O . MET A 1 105 ? 31.852 16.612 4.049 1.00 92.19 105 MET A O 1
ATOM 880 N N . THR A 1 106 ? 30.279 15.414 3.007 1.00 93.62 106 THR A N 1
ATOM 881 C CA . THR A 1 106 ? 29.352 16.534 2.750 1.00 93.62 106 THR A CA 1
ATOM 882 C C . THR A 1 106 ? 28.356 16.762 3.903 1.00 93.62 106 THR A C 1
ATOM 884 O O . THR A 1 106 ? 27.439 17.565 3.780 1.00 93.62 106 THR A O 1
ATOM 887 N N . GLY A 1 107 ? 28.487 16.053 5.031 1.00 92.06 107 GLY A N 1
ATOM 888 C CA . GLY A 1 107 ? 27.614 16.233 6.203 1.00 92.06 107 GLY A CA 1
ATOM 889 C C . GLY A 1 107 ? 26.197 15.651 6.067 1.00 92.06 107 GLY A C 1
ATOM 890 O O . GLY A 1 107 ? 25.349 15.871 6.924 1.00 92.06 107 GLY A O 1
ATOM 891 N N . ALA A 1 108 ? 25.926 14.859 5.029 1.00 89.75 108 ALA A N 1
ATOM 892 C CA . ALA A 1 108 ? 24.625 14.244 4.752 1.00 89.75 108 ALA A CA 1
ATOM 893 C C . ALA A 1 108 ? 24.349 12.939 5.537 1.00 89.75 108 ALA A C 1
ATOM 895 O O . ALA A 1 108 ? 23.313 12.298 5.333 1.00 89.75 108 ALA A O 1
ATOM 896 N N . GLY A 1 109 ? 25.257 12.525 6.427 1.00 91.12 109 GLY A N 1
ATOM 897 C CA . GLY A 1 109 ? 25.020 11.430 7.371 1.00 91.12 109 GLY A CA 1
ATOM 898 C C . GLY A 1 109 ? 25.056 10.016 6.765 1.00 91.12 109 GLY A C 1
ATOM 899 O O . GLY A 1 109 ? 25.354 9.804 5.588 1.00 91.12 109 GLY A O 1
ATOM 900 N N . ASN A 1 110 ? 24.834 9.003 7.612 1.00 89.56 110 ASN A N 1
ATOM 901 C CA . ASN A 1 110 ? 24.910 7.594 7.209 1.00 89.56 110 ASN A CA 1
ATOM 902 C C . ASN A 1 110 ? 23.659 7.228 6.397 1.00 89.56 110 ASN A C 1
ATOM 904 O O . ASN A 1 110 ? 22.544 7.517 6.826 1.00 89.56 110 ASN A O 1
ATOM 908 N N . ILE A 1 111 ? 23.847 6.567 5.250 1.00 86.88 111 ILE 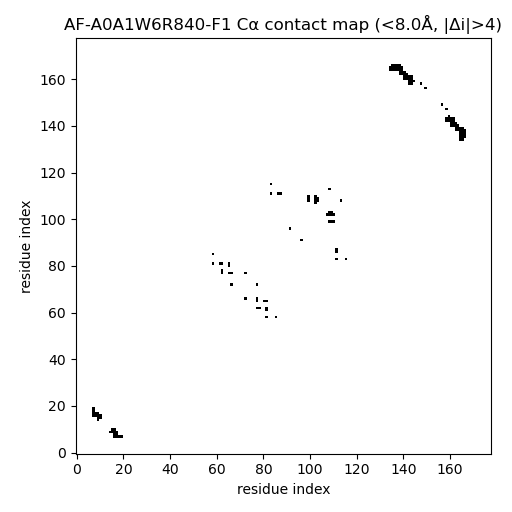A N 1
ATOM 909 C CA . ILE A 1 111 ? 22.769 6.127 4.351 1.00 86.88 111 ILE A CA 1
ATOM 910 C C . ILE A 1 111 ? 21.703 5.329 5.110 1.00 86.88 111 ILE A C 1
ATOM 912 O O . ILE A 1 111 ? 20.519 5.619 4.964 1.00 86.88 111 ILE A O 1
ATOM 916 N N . LEU A 1 112 ? 22.115 4.380 5.956 1.00 83.25 112 LEU A N 1
ATOM 917 C CA . LEU A 1 112 ? 21.186 3.517 6.690 1.00 83.25 112 LEU A CA 1
ATOM 918 C C . LEU A 1 112 ? 20.380 4.311 7.729 1.00 83.25 112 LEU A C 1
ATOM 920 O O . LEU A 1 112 ? 19.175 4.123 7.859 1.00 83.25 112 LEU A O 1
ATOM 924 N N . LYS A 1 113 ? 21.033 5.266 8.409 1.00 82.44 113 LYS A N 1
ATOM 925 C CA . LYS A 1 113 ? 20.376 6.159 9.376 1.00 82.44 113 LYS A CA 1
ATOM 926 C C . LYS A 1 113 ? 19.404 7.121 8.694 1.00 82.44 113 LYS A C 1
ATOM 928 O O . LYS A 1 113 ? 18.326 7.355 9.22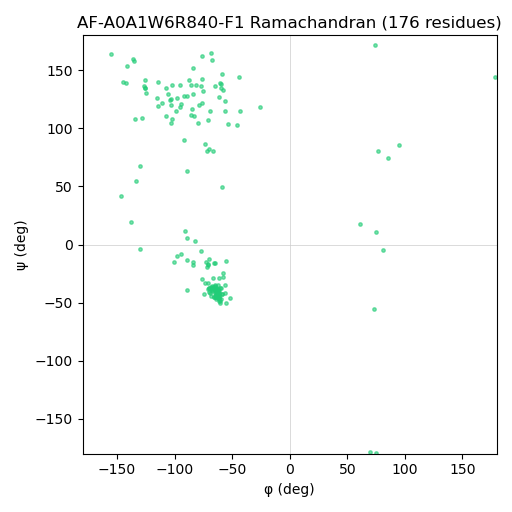5 1.00 82.44 113 LYS A O 1
ATOM 933 N N . LYS A 1 114 ? 19.760 7.658 7.519 1.00 83.00 114 LYS A N 1
ATOM 934 C CA . LYS A 1 114 ? 18.856 8.517 6.743 1.00 83.00 114 LYS A CA 1
ATOM 935 C C . LYS A 1 114 ? 17.617 7.740 6.299 1.00 83.00 114 LYS A C 1
ATOM 937 O O . LYS A 1 114 ? 16.523 8.262 6.440 1.00 83.00 114 LYS A O 1
ATOM 942 N N . HIS A 1 115 ? 17.786 6.511 5.808 1.00 81.1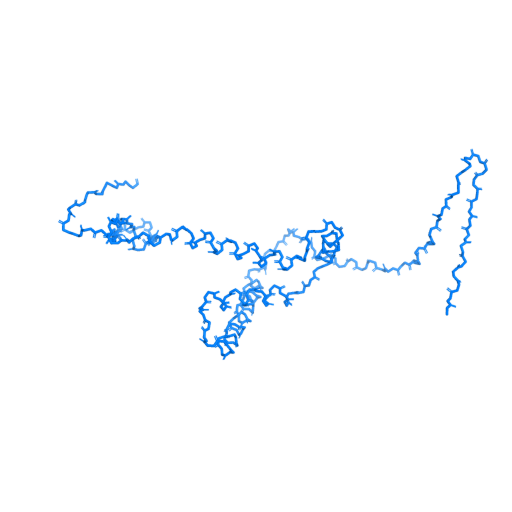9 115 HIS A N 1
ATOM 943 C CA . HIS A 1 115 ? 16.659 5.677 5.387 1.00 81.19 115 HIS A CA 1
ATOM 944 C C . HIS A 1 115 ? 15.701 5.384 6.548 1.00 81.19 115 HIS A C 1
ATOM 946 O O . HIS A 1 115 ? 14.496 5.558 6.398 1.00 81.19 115 HIS A O 1
ATOM 952 N N . ALA A 1 116 ? 16.235 5.008 7.717 1.00 79.62 116 ALA A N 1
ATOM 953 C CA . ALA A 1 116 ? 15.431 4.814 8.924 1.00 79.62 116 ALA A CA 1
ATOM 954 C C . ALA A 1 116 ? 14.687 6.101 9.324 1.00 79.62 116 ALA A C 1
ATOM 956 O O . ALA A 1 116 ? 13.481 6.081 9.530 1.00 79.62 116 ALA A O 1
ATOM 957 N N . ALA A 1 117 ? 15.374 7.248 9.339 1.00 79.44 117 ALA A N 1
ATOM 958 C CA . ALA A 1 117 ? 14.752 8.530 9.668 1.00 79.44 117 ALA A CA 1
ATOM 959 C C . ALA A 1 117 ? 13.690 8.978 8.642 1.00 79.44 117 ALA A C 1
ATOM 961 O O . ALA A 1 117 ? 12.695 9.589 9.020 1.00 79.44 117 ALA A O 1
ATOM 962 N N . GLU A 1 118 ? 13.879 8.705 7.347 1.00 78.31 118 GLU A N 1
ATOM 963 C CA . GLU A 1 118 ? 12.879 8.996 6.309 1.00 78.31 118 GLU A CA 1
ATOM 964 C C . GLU A 1 118 ? 11.659 8.076 6.410 1.00 78.31 118 GLU A C 1
ATOM 966 O O . GLU A 1 118 ? 10.538 8.546 6.218 1.00 78.31 118 GLU A O 1
ATOM 971 N N . GLN A 1 119 ? 11.848 6.798 6.753 1.00 70.94 119 GLN A N 1
ATOM 972 C CA . GLN A 1 119 ? 10.732 5.895 7.036 1.00 70.94 119 GLN A CA 1
ATOM 973 C C . GLN A 1 119 ? 9.958 6.317 8.285 1.00 70.94 119 GLN A C 1
ATOM 975 O O . GLN A 1 119 ? 8.739 6.412 8.201 1.00 70.94 119 GLN A O 1
ATOM 980 N N . ALA A 1 120 ? 10.640 6.662 9.382 1.00 69.06 120 ALA A N 1
ATOM 981 C CA . ALA A 1 120 ? 9.993 7.151 10.599 1.00 69.06 120 ALA A CA 1
ATOM 982 C C . ALA A 1 120 ? 9.172 8.431 10.348 1.00 69.06 120 ALA A C 1
ATOM 984 O O . ALA A 1 120 ? 8.072 8.592 10.860 1.00 69.06 120 ALA A O 1
ATOM 985 N N . LYS A 1 121 ? 9.653 9.344 9.493 1.00 71.00 121 LYS A N 1
ATOM 986 C CA . LYS A 1 121 ? 8.866 10.524 9.089 1.00 71.00 121 LYS A CA 1
ATOM 987 C C . LYS A 1 121 ? 7.635 10.156 8.263 1.00 71.00 121 LYS A C 1
ATOM 989 O O . LYS A 1 121 ? 6.599 10.793 8.409 1.00 71.00 121 LYS A O 1
ATOM 994 N N . ARG A 1 122 ? 7.734 9.141 7.397 1.00 64.31 122 ARG A N 1
ATOM 995 C CA . ARG A 1 122 ? 6.591 8.653 6.613 1.00 64.31 122 ARG A CA 1
ATOM 996 C C . ARG A 1 122 ? 5.553 7.944 7.481 1.00 64.31 122 ARG A C 1
ATOM 998 O O . ARG A 1 122 ? 4.367 8.182 7.277 1.00 64.31 122 ARG A O 1
ATOM 1005 N N . SER A 1 123 ? 5.970 7.120 8.442 1.00 57.75 123 SER A N 1
ATOM 1006 C CA . SER A 1 123 ? 5.043 6.479 9.383 1.00 57.75 123 SER A CA 1
ATOM 1007 C C . SER A 1 123 ? 4.335 7.511 10.261 1.00 57.75 123 SER A C 1
ATOM 1009 O O . SER A 1 123 ? 3.121 7.425 10.412 1.00 57.75 123 SER A O 1
ATOM 1011 N N . VAL A 1 124 ? 5.045 8.547 10.724 1.00 56.16 124 VAL A N 1
ATOM 1012 C CA . VAL A 1 124 ? 4.432 9.682 11.435 1.00 56.16 124 VAL A CA 1
ATOM 1013 C C . VAL A 1 124 ? 3.461 10.448 10.533 1.00 56.16 124 VAL A C 1
ATOM 1015 O O . VAL A 1 124 ? 2.354 10.729 10.964 1.00 56.16 124 VAL A O 1
ATOM 1018 N N . SER A 1 125 ? 3.795 10.700 9.261 1.00 51.59 125 SER A N 1
ATOM 1019 C CA . SER A 1 125 ? 2.864 11.369 8.334 1.00 51.59 125 SER A CA 1
ATOM 1020 C C . SER A 1 125 ? 1.614 10.541 8.003 1.00 51.59 125 SER A C 1
ATOM 1022 O O . SER A 1 125 ? 0.562 11.105 7.738 1.00 51.59 125 SER A O 1
ATOM 1024 N N . LEU A 1 126 ? 1.700 9.205 8.037 1.00 48.88 126 LEU A N 1
ATOM 1025 C CA . LEU A 1 126 ? 0.532 8.322 7.920 1.00 48.88 126 LEU A CA 1
ATOM 1026 C C . LEU A 1 126 ? -0.313 8.330 9.202 1.00 48.88 126 LEU A C 1
ATOM 1028 O O . LEU A 1 126 ? -1.534 8.236 9.117 1.00 48.88 126 LEU A O 1
ATOM 1032 N N . HIS A 1 127 ? 0.324 8.486 10.366 1.00 48.16 127 HIS A N 1
ATOM 1033 C CA . HIS A 1 127 ? -0.354 8.704 11.645 1.00 48.16 127 HIS A CA 1
ATOM 1034 C C . HIS A 1 127 ? -0.996 10.097 11.742 1.00 48.16 127 HIS A C 1
ATOM 1036 O O . HIS A 1 127 ? -2.070 10.216 12.305 1.00 48.16 127 HIS A O 1
ATOM 1042 N N . GLU A 1 128 ? -0.419 11.142 11.143 1.00 37.16 128 GLU A N 1
ATOM 1043 C CA . GLU A 1 128 ? -1.028 12.485 11.117 1.00 37.16 128 GLU A CA 1
ATOM 1044 C C . GLU A 1 128 ? -2.260 12.575 10.197 1.00 37.16 128 GLU A C 1
ATOM 1046 O O . GLU A 1 128 ? -3.084 13.470 10.368 1.00 37.16 128 GLU A O 1
ATOM 1051 N N . VAL A 1 129 ? -2.438 11.640 9.254 1.00 41.50 129 VAL A N 1
ATOM 1052 C CA . VAL A 1 129 ? -3.691 11.504 8.478 1.00 41.50 129 VAL A CA 1
ATOM 1053 C C . VAL A 1 129 ? -4.740 10.672 9.236 1.00 41.50 129 VAL A C 1
ATOM 1055 O O . VAL A 1 129 ? -5.927 10.746 8.924 1.00 41.50 129 VAL A O 1
ATOM 1058 N N . GLN A 1 130 ? -4.337 9.943 10.281 1.00 38.81 130 GLN A N 1
ATOM 1059 C CA . GLN A 1 130 ? -5.234 9.508 11.353 1.00 38.81 130 GLN A CA 1
ATOM 1060 C C . GLN A 1 130 ? -5.267 10.586 12.438 1.00 38.81 130 GLN A C 1
ATOM 1062 O O . GLN A 1 130 ? -4.879 10.373 13.582 1.00 38.81 130 GLN A O 1
ATOM 1067 N N . SER A 1 131 ? -5.750 11.778 12.092 1.00 37.38 131 SER A N 1
ATOM 1068 C CA . SER A 1 131 ? -6.376 12.586 13.127 1.00 37.38 131 SER A CA 1
ATOM 1069 C C . SER A 1 131 ? -7.489 11.728 13.736 1.00 37.38 131 SER A C 1
ATOM 1071 O O . SER A 1 131 ? -8.452 11.409 13.033 1.00 37.38 131 SER A O 1
ATOM 1073 N N . ASP A 1 132 ? -7.344 11.366 15.014 1.00 44.41 132 ASP A N 1
ATOM 1074 C CA . ASP A 1 132 ? -8.403 10.941 15.944 1.00 44.41 132 ASP A CA 1
ATOM 1075 C C . ASP A 1 132 ? -9.459 12.065 16.094 1.00 44.41 132 ASP A C 1
ATOM 1077 O O . ASP A 1 132 ? -9.837 12.487 17.185 1.00 44.41 132 ASP A O 1
ATOM 1081 N N . GLU A 1 133 ? -9.941 12.606 14.978 1.00 51.81 133 GLU A N 1
ATOM 1082 C CA . GLU A 1 133 ? -11.268 13.190 14.934 1.00 51.81 133 GLU A CA 1
ATOM 1083 C C . GLU A 1 133 ? -12.207 12.024 15.256 1.00 51.81 133 GLU A C 1
ATOM 1085 O O . GLU A 1 133 ? -12.075 10.976 14.614 1.00 51.81 133 GLU A O 1
ATOM 1090 N N . PRO A 1 134 ? -13.116 12.140 16.237 1.00 54.88 134 PRO A N 1
ATOM 1091 C CA . PRO A 1 134 ? -14.017 11.049 16.573 1.00 54.88 134 PRO A CA 1
ATOM 1092 C C . PRO A 1 134 ? -14.758 10.602 15.304 1.00 54.88 134 PRO A C 1
ATOM 1094 O O . PRO A 1 134 ? -15.691 11.267 14.845 1.00 54.88 134 PRO A O 1
ATOM 1097 N N . GLU A 1 135 ? -14.334 9.461 14.732 1.00 56.19 135 GLU A N 1
ATOM 1098 C CA . GLU A 1 135 ? -14.900 8.855 13.511 1.00 56.19 135 GLU A CA 1
ATOM 1099 C C . GLU A 1 135 ? -16.417 8.624 13.641 1.00 56.19 135 GLU A C 1
ATOM 1101 O O . GLU A 1 135 ? -17.124 8.390 12.661 1.00 56.19 135 GLU A O 1
ATOM 1106 N N . GLU A 1 136 ? -16.923 8.715 14.867 1.00 61.31 136 GLU A N 1
ATOM 1107 C CA . GLU A 1 136 ? -18.320 8.649 15.250 1.00 61.31 136 GLU A CA 1
ATOM 1108 C C . GLU A 1 136 ? -19.200 9.718 14.581 1.00 61.31 136 GLU A C 1
ATOM 1110 O O . GLU A 1 136 ? -20.382 9.461 14.376 1.00 61.31 136 GLU A O 1
ATOM 1115 N N . PHE A 1 137 ? -18.657 10.865 14.146 1.00 72.88 137 PHE A N 1
ATOM 1116 C CA . PHE A 1 137 ? -19.463 11.917 13.501 1.00 72.88 137 PHE A CA 1
ATOM 1117 C C . PHE A 1 137 ? -19.422 11.921 11.967 1.00 72.88 137 PHE A C 1
ATOM 1119 O O . PHE A 1 137 ? -20.236 12.605 11.343 1.00 72.88 137 PHE A O 1
ATOM 1126 N N . VAL A 1 138 ? -18.535 11.144 11.337 1.00 85.44 138 VAL A N 1
ATOM 1127 C CA . VAL A 1 138 ? -18.378 11.124 9.873 1.00 85.44 138 VAL A CA 1
ATOM 1128 C C . VAL A 1 138 ? -18.864 9.799 9.303 1.00 85.44 138 VAL A C 1
ATOM 1130 O O . VAL A 1 138 ? -18.336 8.736 9.617 1.00 85.44 138 VAL A O 1
ATOM 1133 N N . SER A 1 139 ? -19.841 9.854 8.397 1.00 89.81 139 SER A N 1
ATOM 1134 C CA . SER A 1 139 ? -20.253 8.675 7.633 1.00 89.81 139 SER A CA 1
ATOM 1135 C C . SER A 1 139 ? -19.354 8.458 6.424 1.00 89.81 139 SER A C 1
ATOM 1137 O O . SER A 1 139 ? -19.401 9.213 5.457 1.00 89.81 139 SER A O 1
ATOM 1139 N N . LYS A 1 140 ? -18.560 7.390 6.474 1.00 92.56 140 LYS A N 1
ATOM 1140 C CA . LYS A 1 140 ? -17.717 6.921 5.374 1.00 92.56 140 LYS A CA 1
ATOM 1141 C C . LYS A 1 140 ? -18.498 5.900 4.551 1.00 92.56 140 LYS A C 1
ATOM 1143 O O . LYS A 1 140 ? -19.018 4.937 5.112 1.00 92.56 140 LYS A O 1
ATOM 1148 N N . ILE A 1 141 ? -18.572 6.107 3.239 1.00 94.75 141 ILE A N 1
ATOM 1149 C CA . ILE A 1 141 ? -19.223 5.203 2.282 1.00 94.75 141 ILE A CA 1
ATOM 1150 C C . ILE A 1 141 ? -18.152 4.646 1.344 1.00 94.75 141 ILE A C 1
ATOM 1152 O O . ILE A 1 141 ? -17.408 5.423 0.749 1.00 94.75 141 ILE A O 1
ATOM 1156 N N . PHE A 1 142 ? -18.049 3.324 1.223 1.00 95.56 142 PHE A N 1
AT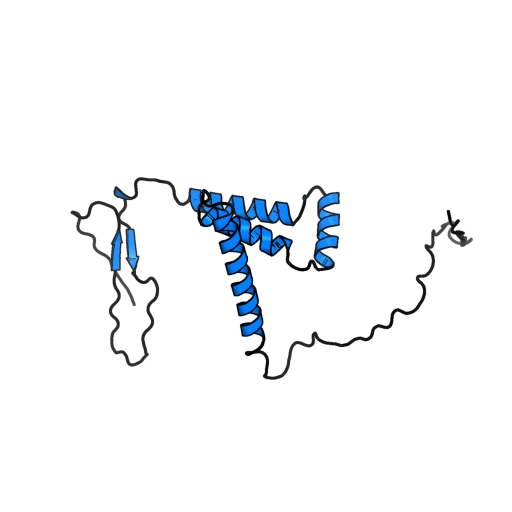OM 1157 C CA . PHE A 1 142 ? -17.041 2.670 0.380 1.00 95.56 142 PHE A CA 1
ATOM 1158 C C . PHE A 1 142 ? -17.483 1.268 -0.061 1.00 95.56 142 PHE A C 1
ATOM 1160 O O . PHE A 1 142 ? -18.415 0.699 0.504 1.00 95.56 142 PHE A O 1
ATOM 1167 N N . PHE A 1 143 ? -16.815 0.710 -1.073 1.00 97.31 143 PHE A N 1
ATOM 1168 C CA . PHE A 1 143 ? -17.011 -0.679 -1.501 1.00 97.31 143 PHE A CA 1
ATOM 1169 C C . PHE A 1 143 ? -16.226 -1.652 -0.616 1.00 97.31 143 PHE A C 1
ATOM 1171 O O . PHE A 1 143 ? -15.056 -1.397 -0.323 1.00 97.31 143 PHE A O 1
ATOM 1178 N N . ASP A 1 144 ? -16.846 -2.771 -0.239 1.00 95.19 144 ASP A N 1
ATOM 1179 C CA . ASP A 1 144 ? -16.195 -3.841 0.528 1.00 95.19 144 ASP A CA 1
ATOM 1180 C C . ASP A 1 144 ? -16.528 -5.226 -0.060 1.00 95.19 144 ASP A C 1
ATOM 1182 O O . ASP A 1 144 ? -17.676 -5.663 0.052 1.00 95.19 144 ASP A O 1
ATOM 1186 N N . PRO A 1 145 ? -15.576 -5.916 -0.719 1.00 95.56 145 PRO A N 1
ATOM 1187 C CA . PRO A 1 145 ? -14.162 -5.554 -0.893 1.00 95.56 145 PRO A CA 1
ATOM 1188 C C . PRO A 1 145 ? -13.925 -4.334 -1.802 1.00 95.56 145 PRO A C 1
ATOM 1190 O O . PRO A 1 145 ? -14.790 -3.930 -2.575 1.00 95.56 145 PRO A O 1
ATOM 1193 N N . CYS A 1 146 ? -12.717 -3.759 -1.752 1.00 92.94 146 CYS A N 1
ATOM 1194 C CA . CYS A 1 146 ? -12.315 -2.639 -2.618 1.00 92.94 146 CYS A CA 1
ATOM 1195 C C . CYS A 1 146 ? -11.966 -3.056 -4.061 1.00 92.94 146 CYS A C 1
ATOM 1197 O O . CYS A 1 146 ? -11.714 -2.2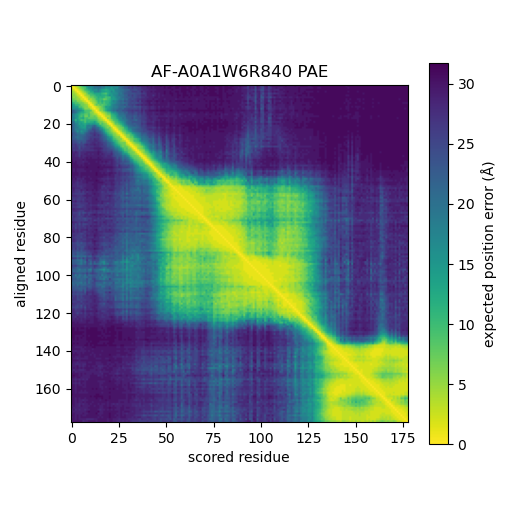01 -4.910 1.00 92.94 146 CYS A O 1
ATOM 1199 N N . SER A 1 147 ? -11.948 -4.360 -4.345 1.00 94.50 147 SER A N 1
ATOM 1200 C CA . SER A 1 147 ? -11.723 -4.924 -5.671 1.00 94.50 147 SER A CA 1
ATOM 1201 C C . SER A 1 147 ? -12.597 -6.158 -5.886 1.00 94.50 147 SER A C 1
ATOM 1203 O O . SER A 1 147 ? -12.760 -6.992 -4.996 1.00 94.50 147 SER A O 1
ATOM 1205 N N . TYR A 1 148 ? -13.155 -6.273 -7.090 1.00 95.69 148 TYR A N 1
ATOM 1206 C CA . TYR A 1 148 ? -13.988 -7.398 -7.506 1.00 95.69 148 TYR A CA 1
ATOM 1207 C C . TYR A 1 148 ? -13.427 -7.991 -8.791 1.00 95.69 148 TYR A C 1
ATOM 1209 O O . TYR A 1 148 ? -12.981 -7.265 -9.678 1.00 95.69 148 TYR A O 1
ATOM 1217 N N . GLN A 1 149 ? -13.477 -9.314 -8.896 1.00 96.25 149 GLN A N 1
ATOM 1218 C CA . GLN A 1 149 ? -13.091 -10.042 -10.095 1.00 96.25 149 GLN A CA 1
ATOM 1219 C C . GLN A 1 149 ? -14.260 -10.921 -10.530 1.00 96.25 149 GLN A C 1
ATOM 1221 O O . GLN A 1 149 ? -14.827 -11.660 -9.727 1.00 96.25 149 GLN A O 1
ATOM 1226 N N . CYS A 1 150 ? -14.618 -10.836 -11.806 1.00 96.06 150 CYS A N 1
ATOM 1227 C CA . CYS A 1 150 ? -15.648 -11.657 -12.425 1.00 96.06 150 CYS A CA 1
ATOM 1228 C C . CYS A 1 150 ? -15.166 -12.144 -13.798 1.00 96.06 150 CYS A C 1
ATOM 1230 O O . CYS A 1 150 ? -14.213 -11.602 -14.359 1.00 96.06 150 CYS A O 1
ATOM 1232 N N . LEU A 1 151 ? -15.783 -13.211 -14.304 1.00 97.12 151 LEU A N 1
ATOM 1233 C CA . LEU A 1 151 ? -15.546 -13.692 -15.665 1.00 97.12 151 LEU A CA 1
ATOM 1234 C C . LEU A 1 151 ? -16.417 -12.906 -16.647 1.00 97.12 151 LEU A C 1
ATOM 1236 O O . LEU A 1 151 ? -17.521 -12.502 -16.297 1.00 97.12 151 LEU A O 1
ATOM 1240 N N . GLU A 1 152 ? -15.971 -12.765 -17.895 1.00 96.69 152 GLU A N 1
ATOM 1241 C CA . GLU A 1 152 ? -16.708 -12.018 -18.930 1.00 96.69 152 GLU A CA 1
ATOM 1242 C C . GLU A 1 152 ? -18.126 -12.563 -19.174 1.00 96.69 152 GLU A C 1
ATOM 1244 O O . GLU A 1 152 ? -19.038 -11.823 -19.530 1.00 96.69 152 GLU A O 1
ATOM 1249 N N . ASN A 1 153 ? -18.340 -13.857 -18.930 1.00 96.62 153 ASN A N 1
ATOM 1250 C CA . ASN A 1 153 ? -19.624 -14.529 -19.101 1.00 96.62 153 ASN A CA 1
ATOM 1251 C C . ASN A 1 153 ? -20.512 -14.525 -17.839 1.00 96.62 153 ASN A C 1
ATOM 1253 O O . ASN A 1 153 ? -21.495 -15.264 -17.803 1.00 96.62 153 ASN A O 1
ATOM 1257 N N . CYS A 1 154 ? -20.194 -13.744 -16.798 1.00 94.81 154 CYS A N 1
ATOM 1258 C CA . CYS A 1 154 ? -20.951 -13.767 -15.539 1.00 94.81 154 CYS A CA 1
ATOM 1259 C C . CYS A 1 154 ? -22.336 -13.102 -15.627 1.00 94.81 154 CYS A C 1
ATOM 1261 O O . CYS A 1 154 ? -23.165 -13.300 -14.740 1.00 94.81 154 CYS A O 1
ATOM 1263 N N . GLY A 1 155 ? -22.597 -12.318 -16.678 1.00 96.31 155 GLY A N 1
ATOM 1264 C CA . GLY A 1 155 ? -23.859 -11.610 -16.911 1.00 96.31 155 GLY A CA 1
ATOM 1265 C C . GLY A 1 155 ? -24.062 -10.400 -15.994 1.00 96.31 155 GLY A C 1
ATOM 1266 O O . GLY A 1 155 ? -24.241 -9.290 -16.484 1.00 96.31 155 GLY A O 1
ATOM 1267 N N . ALA A 1 156 ? -24.001 -10.598 -14.675 1.00 94.88 156 ALA A N 1
ATOM 1268 C CA . ALA A 1 156 ? -24.095 -9.545 -13.668 1.00 94.88 156 ALA A CA 1
ATOM 1269 C C . ALA A 1 156 ? -23.135 -9.805 -12.496 1.00 94.88 156 ALA A C 1
ATOM 1271 O O . ALA A 1 156 ? -22.788 -10.949 -12.200 1.00 94.88 156 ALA A O 1
ATOM 1272 N N . VAL A 1 157 ? -22.724 -8.733 -11.816 1.00 95.44 157 VAL A N 1
ATOM 1273 C CA . VAL A 1 157 ? -21.905 -8.785 -10.598 1.00 95.44 157 VAL A CA 1
ATOM 1274 C C . VAL A 1 157 ? -22.588 -7.987 -9.491 1.00 95.44 157 VAL A C 1
ATOM 1276 O O . VAL A 1 157 ? -23.112 -6.901 -9.732 1.00 95.44 157 VAL A O 1
ATOM 1279 N N . ILE A 1 158 ? -22.607 -8.540 -8.278 1.00 95.38 158 ILE A N 1
ATOM 1280 C CA . ILE A 1 158 ? -23.136 -7.867 -7.090 1.00 95.38 158 ILE A CA 1
ATOM 1281 C C . ILE A 1 158 ? -21.964 -7.199 -6.375 1.00 95.38 158 ILE A C 1
ATOM 1283 O O . ILE A 1 158 ? -21.009 -7.871 -5.988 1.00 95.38 158 ILE A O 1
ATOM 1287 N N . LEU A 1 159 ? -22.048 -5.881 -6.212 1.00 96.06 159 LEU A N 1
ATOM 1288 C CA . LEU A 1 159 ? -21.083 -5.071 -5.474 1.00 96.06 159 LEU A CA 1
ATOM 1289 C C . LEU A 1 159 ? -21.716 -4.638 -4.151 1.00 96.06 159 LEU A C 1
ATOM 1291 O O . LEU A 1 159 ? -22.857 -4.176 -4.128 1.00 96.06 159 LEU A O 1
ATOM 1295 N N . THR A 1 160 ? -20.972 -4.754 -3.057 1.00 96.75 160 THR A N 1
ATOM 1296 C CA . THR A 1 160 ? -21.418 -4.349 -1.722 1.00 96.75 160 THR A CA 1
ATOM 1297 C C . THR A 1 160 ? -20.875 -2.965 -1.391 1.00 96.75 160 THR A C 1
ATOM 1299 O O . THR A 1 160 ? -19.665 -2.735 -1.440 1.00 96.75 160 THR A O 1
ATOM 1302 N N . VAL A 1 161 ? -21.774 -2.052 -1.020 1.00 96.06 161 VAL A N 1
ATOM 1303 C CA . VAL A 1 161 ? -21.441 -0.727 -0.480 1.00 96.06 161 VAL A CA 1
ATOM 1304 C C . VAL A 1 161 ? -21.706 -0.735 1.019 1.00 96.06 161 VAL A C 1
ATOM 1306 O O . VAL A 1 161 ? -22.789 -1.115 1.463 1.00 96.06 161 VAL A O 1
ATOM 1309 N N . VAL A 1 162 ? -20.723 -0.296 1.798 1.00 95.38 162 VAL A N 1
ATOM 1310 C CA . VAL A 1 162 ? -20.775 -0.253 3.258 1.00 95.38 162 VAL A CA 1
ATOM 1311 C C . VAL A 1 162 ? -20.736 1.193 3.732 1.00 95.38 162 VAL A C 1
ATOM 1313 O O . VAL A 1 162 ? -19.980 2.019 3.216 1.00 95.38 162 VAL A O 1
ATOM 1316 N N . ARG A 1 163 ? -21.546 1.488 4.752 1.00 93.56 163 ARG A N 1
ATOM 1317 C CA . ARG A 1 163 ? -21.468 2.714 5.545 1.00 93.56 163 ARG A CA 1
ATOM 1318 C C . ARG A 1 163 ? -20.801 2.412 6.881 1.00 93.56 163 ARG A C 1
ATOM 1320 O O . ARG A 1 163 ? -21.285 1.560 7.621 1.00 93.56 163 ARG A O 1
ATOM 1327 N N . LYS A 1 164 ? -19.740 3.146 7.217 1.00 91.81 164 LYS A N 1
ATOM 1328 C CA . LYS A 1 164 ? -19.048 3.064 8.510 1.00 91.81 164 LYS A CA 1
ATOM 1329 C C . LYS A 1 164 ? -18.972 4.445 9.158 1.00 91.81 164 LYS A C 1
ATOM 1331 O O . LYS A 1 164 ? -18.613 5.411 8.491 1.00 91.81 164 LYS A O 1
ATOM 1336 N N . GLY A 1 165 ? -19.270 4.518 10.452 1.00 88.50 165 GLY A N 1
ATOM 1337 C CA . GLY A 1 165 ? -19.238 5.770 11.211 1.00 88.50 165 GLY A CA 1
ATOM 1338 C C . GLY A 1 165 ? -20.406 6.717 10.907 1.00 88.50 165 GLY A C 1
ATOM 1339 O O . GLY A 1 165 ? -21.214 6.509 9.987 1.00 88.50 165 GLY A O 1
ATOM 1340 N N . GLY A 1 166 ? -20.499 7.781 11.699 1.00 87.94 166 GLY A N 1
ATOM 1341 C CA . GLY A 1 166 ? -21.616 8.718 11.671 1.00 87.94 166 GLY A CA 1
ATOM 1342 C C . GLY A 1 166 ? -22.930 8.135 12.202 1.00 87.94 166 GLY A C 1
ATOM 1343 O O . GLY A 1 166 ? -23.037 6.979 12.606 1.00 87.94 166 GLY A O 1
ATOM 1344 N N . ASP A 1 167 ? -23.968 8.963 12.158 1.00 86.50 167 ASP A N 1
ATOM 1345 C CA . ASP A 1 167 ? -25.286 8.651 12.710 1.00 86.50 167 ASP A CA 1
ATOM 1346 C C . ASP A 1 167 ? -26.120 7.746 11.788 1.00 86.50 167 ASP A C 1
ATOM 1348 O O . ASP A 1 167 ? -26.692 8.205 10.792 1.00 86.50 167 ASP A O 1
ATOM 1352 N N . ILE A 1 168 ? -26.231 6.463 12.139 1.00 86.38 168 ILE A N 1
ATOM 1353 C CA . ILE A 1 168 ? -26.937 5.454 11.336 1.00 86.38 168 ILE A CA 1
ATOM 1354 C C . ILE A 1 168 ? -28.449 5.692 11.213 1.00 86.38 168 ILE A C 1
ATOM 1356 O O . ILE A 1 168 ? -29.073 5.125 10.320 1.00 86.38 168 ILE A O 1
ATOM 1360 N N . SER A 1 169 ? -29.034 6.547 12.059 1.00 88.94 169 SER A N 1
ATOM 1361 C CA . SER A 1 169 ? -30.457 6.902 11.977 1.00 88.94 169 SER A CA 1
ATOM 1362 C C . SER A 1 169 ? -30.784 7.776 10.760 1.00 88.94 169 SER A C 1
ATOM 1364 O O . SER A 1 169 ? -31.940 7.860 10.344 1.00 88.94 169 SER A O 1
ATOM 1366 N N . LYS A 1 170 ? -29.771 8.409 10.154 1.00 88.81 170 LYS A N 1
ATOM 1367 C CA . LYS A 1 170 ? -29.935 9.262 8.971 1.00 88.81 170 LYS A CA 1
ATOM 1368 C C . LYS A 1 170 ? -29.906 8.448 7.683 1.00 88.81 170 LYS A C 1
ATOM 1370 O O . LYS A 1 170 ? -29.020 7.618 7.491 1.00 88.81 170 LYS A O 1
ATOM 1375 N N . THR A 1 171 ? -30.806 8.760 6.757 1.00 93.25 171 THR A N 1
ATOM 1376 C CA . THR A 1 171 ? -30.800 8.209 5.395 1.00 93.25 171 THR A CA 1
ATOM 1377 C C . THR A 1 171 ? -29.732 8.887 4.537 1.00 93.25 171 THR A C 1
ATOM 1379 O O . THR A 1 171 ? -29.597 10.110 4.562 1.00 93.25 171 THR A O 1
ATOM 1382 N N . VAL A 1 172 ? -28.994 8.098 3.754 1.00 92.25 172 VAL A N 1
ATOM 1383 C CA . VAL A 1 172 ? -27.969 8.568 2.808 1.00 92.25 172 VAL A CA 1
ATOM 1384 C C . VAL A 1 172 ? -28.292 8.007 1.426 1.00 92.25 172 VAL A C 1
ATOM 1386 O O . VAL A 1 172 ? -28.597 6.823 1.303 1.00 92.25 172 VAL A O 1
ATOM 1389 N N . TYR A 1 173 ? -28.209 8.851 0.399 1.00 94.94 173 TYR A N 1
ATOM 1390 C CA . TYR A 1 173 ? -28.316 8.446 -1.002 1.00 94.94 173 TYR A CA 1
ATOM 1391 C C . TYR A 1 173 ? -26.920 8.405 -1.621 1.00 94.94 173 TYR A C 1
ATOM 1393 O O . TYR A 1 173 ? -26.102 9.288 -1.359 1.00 94.94 173 TYR A O 1
ATOM 1401 N N . VAL A 1 174 ? -26.643 7.365 -2.406 1.00 95.56 174 VAL A N 1
ATOM 1402 C CA . VAL A 1 174 ? -25.343 7.138 -3.043 1.00 95.56 174 VAL A CA 1
ATOM 1403 C C . VAL A 1 174 ? -25.585 6.901 -4.525 1.00 95.56 174 VAL A C 1
ATOM 1405 O O . VAL A 1 174 ? -26.116 5.861 -4.912 1.00 95.56 174 VAL A O 1
ATOM 1408 N N . ASP A 1 175 ? -25.200 7.873 -5.343 1.00 97.06 175 ASP A N 1
ATOM 1409 C CA . ASP A 1 175 ? -25.227 7.726 -6.793 1.00 97.06 175 ASP A CA 1
ATOM 1410 C C . ASP A 1 175 ? -24.053 6.852 -7.244 1.00 97.06 175 ASP A C 1
ATOM 1412 O O . ASP A 1 175 ? -22.946 6.940 -6.705 1.00 97.06 175 ASP A O 1
ATOM 1416 N N . TYR A 1 176 ? -24.281 6.008 -8.249 1.00 94.88 176 TYR A N 1
ATOM 1417 C CA . TYR A 1 176 ? -23.247 5.148 -8.817 1.00 94.88 176 TYR A CA 1
ATOM 1418 C C . TYR A 1 176 ? -23.293 5.162 -10.344 1.00 94.88 176 TYR A C 1
ATOM 1420 O O . TYR A 1 176 ? -24.310 5.482 -10.962 1.00 94.88 176 TYR A O 1
ATOM 1428 N N . LYS A 1 177 ? -22.161 4.807 -10.953 1.00 95.31 177 LYS A N 1
ATOM 1429 C CA . LYS A 1 177 ? -22.004 4.656 -12.397 1.00 95.31 177 LYS A CA 1
ATOM 1430 C C . LYS A 1 177 ? -21.040 3.508 -12.682 1.00 95.31 177 LYS A C 1
ATOM 1432 O O . LYS A 1 177 ? -20.042 3.368 -11.979 1.00 95.31 177 LYS A O 1
ATOM 1437 N N . THR A 1 178 ? -21.366 2.719 -13.700 1.00 90.06 178 THR A N 1
ATOM 1438 C CA . THR A 1 178 ? -20.514 1.669 -14.276 1.00 90.06 178 THR A CA 1
ATOM 1439 C C . THR A 1 178 ? -19.624 2.225 -15.374 1.00 90.06 178 THR A C 1
ATOM 1441 O O . THR A 1 178 ? -20.156 3.018 -16.191 1.00 90.06 178 THR A O 1
#

Mean predicted aligned error: 20.37 Å

Secondary structure (DSSP, 8-state):
---PPPPPEE-TTT--EE-------S---------------S--TTTHHHHHHHHHHHHHHHHHHHHHH-TTS-HHHHHHHHHHHHHHHSPPPHHHHHHHHHHHHTT---HHHHHHHHHHHHHHHHHHTS----GGG--EEEESSS-----TT-------EEEESS-TTS--------

InterPro domains:
  IPR032452 Sodium/calcium exchanger domain, C-terminal extension [PF16494] (1-122)
  IPR038081 CalX-like domain superfamily [G3DSA:2.60.40.2030] (127-178)
  IPR038081 CalX-like domain superfamily [SSF141072] (140-178)
  IPR051171 Calcium/Cation Antiporter [PTHR11878] (62-178)